Protein AF-A0A7V9R6S4-F1 (afdb_monomer_lite)

Foldseek 3Di:
DVVCVVPVLVLVQVVVVQVVVQLFADLVRSCVQQVHDSVVSVVSLVVSQVVQDADPVPRHTQWDFQCPDPNCVVPVGRGTHGPDDDDLLVQLVVLLVQLVVVDPVSLVSLLVNLVSQDAAPPPSDDPRHPPCCVPDPNCSVCVLVVLLVSLLVQLVSCVVVVNLVSQQSSLVSSCRHPVPDVSSLVSNLVSCVSPDNVVSLVSCVDVPQQDDPPPDGGDPHDPVSVVVCVVVVSCVSVVVPPD

Secondary structure (DSSP, 8-state):
-HHHHHSHHHHHHHHHHHHT-TT-B-HHHHHHHTT--TTHHHHHHHHHHHHH-B-TTTSSBSS--GGGSHHHHHHS---B---S---HHHHHHHHHHHHHHHGGGGHHHHHHHHTT--SSTT----TT--GGGSSTT-HHHHHHHHHHHHHHHHHHHHHHTT-HHHHHHHHHHHHHH-TT-SHHHHHHHHHHHHH-HHHHHHHIIIIIIS--SSSSPPPPPPHHHHHHHHHTTGGGGGGTT--

Radius of gyration: 22.52 Å; chains: 1; bounding box: 64×36×56 Å

pLDDT: mean 86.41, std 14.21, range [33.38, 98.56]

Sequence (243 aa):
MPAIAKRKPYFVELLAYLALHPEGRTGNAVADAFSIGSSRAPTDLGHLREWLGTNPRTGRLHLPPAAASRTYGQTGVKTYQVEDVLVDVDLFRRLRARGEARGAEGIEDLTTALRLVDGLPFDYLRERGWSWLIDGDRLHETIGCSIVDTAHIVVLDALSMSDLTTARNAAETACRAAPYDDICRLDLVKVATEGHNDAADQMLTDDVFNRTDDHLPPIDLPERTGEVVGKQGWNSARRTGSH

Structure (mmCIF, N/CA/C/O backbone):
data_AF-A0A7V9R6S4-F1
#
_entry.id   AF-A0A7V9R6S4-F1
#
loop_
_atom_site.group_PDB
_atom_site.id
_atom_site.type_symbol
_atom_site.label_atom_id
_atom_site.label_alt_id
_atom_site.label_comp_id
_atom_site.label_asym_id
_atom_site.label_entity_id
_atom_site.label_seq_id
_atom_site.pdbx_PDB_ins_code
_atom_site.Cartn_x
_atom_site.Cartn_y
_atom_site.Cartn_z
_atom_site.occupancy
_atom_site.B_iso_or_equiv
_atom_site.auth_seq_id
_atom_site.auth_comp_id
_atom_site.auth_asym_id
_atom_site.auth_atom_id
_atom_site.pdbx_PDB_model_num
ATOM 1 N N . MET A 1 1 ? -16.906 16.247 10.652 1.00 61.84 1 MET A N 1
ATOM 2 C CA . MET A 1 1 ? -16.393 15.690 11.924 1.00 61.84 1 MET A CA 1
ATOM 3 C C . MET A 1 1 ? -15.217 16.521 12.447 1.00 61.84 1 MET A C 1
ATOM 5 O O . MET A 1 1 ? -14.137 16.443 11.867 1.00 61.84 1 MET A O 1
ATOM 9 N N . PRO A 1 2 ? -15.398 17.336 13.507 1.00 72.25 2 PRO A N 1
ATOM 10 C CA . PRO A 1 2 ? -14.379 18.279 13.993 1.00 72.25 2 PRO A CA 1
ATOM 11 C C . PRO A 1 2 ? -13.093 17.619 14.514 1.00 72.25 2 PRO A C 1
ATOM 13 O O . PRO A 1 2 ? -12.015 18.187 14.363 1.00 72.25 2 PRO A O 1
ATOM 16 N N . ALA A 1 3 ? -13.187 16.428 15.118 1.00 77.19 3 ALA A N 1
ATOM 17 C CA . ALA A 1 3 ? -12.034 15.729 15.694 1.00 77.19 3 ALA A CA 1
ATOM 18 C C . ALA A 1 3 ? -11.033 15.261 14.624 1.00 77.19 3 ALA A C 1
ATOM 20 O O . ALA A 1 3 ? -9.824 15.402 14.798 1.00 77.19 3 ALA A O 1
ATOM 21 N N . ILE A 1 4 ? -11.539 14.759 13.496 1.00 82.62 4 ILE A N 1
ATOM 22 C CA . ILE A 1 4 ? -10.719 14.222 12.402 1.00 82.62 4 ILE A CA 1
ATOM 23 C C . ILE A 1 4 ? -10.070 15.339 11.615 1.00 82.62 4 ILE A C 1
ATOM 25 O O . ILE A 1 4 ? -8.875 15.276 11.363 1.00 82.62 4 ILE A O 1
ATOM 29 N N . ALA A 1 5 ? -10.820 16.398 11.300 1.00 81.94 5 ALA A N 1
ATOM 30 C CA . ALA A 1 5 ? -10.266 17.562 10.616 1.00 81.94 5 ALA A CA 1
ATOM 31 C C . ALA A 1 5 ? -9.062 18.156 11.375 1.00 81.94 5 ALA A C 1
ATOM 33 O O . ALA A 1 5 ? -8.086 18.561 10.756 1.00 81.94 5 ALA A O 1
ATOM 34 N N . LYS A 1 6 ? -9.094 18.137 12.716 1.00 87.94 6 LYS A N 1
ATOM 35 C CA . LYS A 1 6 ? -8.004 18.632 13.573 1.00 87.94 6 LYS A CA 1
ATOM 36 C C . LYS A 1 6 ? -6.808 17.678 13.699 1.00 87.94 6 LYS A C 1
ATOM 38 O O . LYS A 1 6 ? -5.726 18.124 14.057 1.00 87.94 6 LYS A O 1
ATOM 43 N N . ARG A 1 7 ? -6.997 16.371 13.478 1.00 89.75 7 ARG A N 1
ATOM 44 C CA . ARG A 1 7 ? -5.992 15.314 13.723 1.00 89.75 7 ARG A CA 1
ATOM 45 C C . ARG A 1 7 ? -5.930 14.299 12.575 1.00 89.75 7 ARG A C 1
ATOM 47 O O . ARG A 1 7 ? -5.743 13.109 12.814 1.00 89.75 7 ARG A O 1
ATOM 54 N N . LYS A 1 8 ? -6.095 14.742 11.327 1.00 89.69 8 LYS A N 1
ATOM 55 C CA . LYS A 1 8 ? -6.183 13.845 10.161 1.00 89.69 8 LYS A CA 1
ATOM 56 C C . LYS A 1 8 ? -5.000 12.861 10.059 1.00 89.69 8 LYS A C 1
ATOM 58 O O . LYS A 1 8 ? -5.290 11.674 9.935 1.00 89.69 8 LYS A O 1
ATOM 63 N N . PRO A 1 9 ? -3.721 13.273 10.223 1.00 89.75 9 PRO A N 1
ATOM 64 C CA . PRO A 1 9 ? -2.590 12.335 10.199 1.00 89.75 9 PRO A CA 1
ATOM 65 C C . PRO A 1 9 ? -2.707 11.203 11.223 1.00 89.75 9 PRO A C 1
ATOM 67 O O . PRO A 1 9 ? -2.439 10.048 10.918 1.00 89.75 9 PRO A O 1
ATOM 70 N N . TYR A 1 10 ? -3.192 11.514 12.428 1.00 92.00 10 TYR A N 1
ATOM 71 C CA . TYR A 1 10 ? -3.375 10.520 13.482 1.00 92.00 10 TYR A CA 1
ATOM 72 C C . TYR A 1 10 ? -4.413 9.455 13.102 1.00 92.00 10 TYR A C 1
ATOM 74 O O . TYR A 1 10 ? -4.190 8.271 13.341 1.00 92.00 10 TYR A O 1
ATOM 82 N N . PHE A 1 11 ? -5.548 9.861 12.524 1.00 93.75 11 PHE A N 1
ATOM 83 C CA . PHE A 1 11 ? -6.599 8.919 12.124 1.00 93.75 11 PHE A CA 1
ATOM 84 C C . PHE A 1 11 ? -6.230 8.118 10.874 1.00 93.75 11 PHE A C 1
ATOM 86 O O . PHE A 1 11 ? -6.630 6.962 10.774 1.00 93.75 11 PHE A O 1
ATOM 93 N N . VAL A 1 12 ? -5.447 8.702 9.962 1.00 92.00 12 VAL A N 1
ATOM 94 C CA . VAL A 1 12 ? -4.851 7.975 8.831 1.00 92.00 12 VAL A CA 1
ATOM 95 C C . VAL A 1 12 ? -3.921 6.877 9.343 1.00 92.00 12 VAL A C 1
ATOM 97 O O . VAL A 1 12 ? -4.063 5.730 8.936 1.00 92.00 12 VAL A O 1
ATOM 100 N N . GLU A 1 13 ? -3.047 7.182 10.302 1.00 93.00 13 GLU A N 1
ATOM 101 C CA . GLU A 1 13 ? -2.185 6.167 10.912 1.00 93.00 13 GLU A CA 1
ATOM 102 C C . GLU A 1 13 ? -2.982 5.108 11.685 1.00 93.00 13 GLU A C 1
ATOM 104 O O . GLU A 1 13 ? -2.665 3.927 11.603 1.00 93.00 13 GLU A O 1
ATOM 109 N N . LEU A 1 14 ? -4.038 5.493 12.413 1.00 94.94 14 LEU A N 1
ATOM 110 C CA . LEU A 1 14 ? -4.906 4.531 13.103 1.00 94.94 14 LEU A CA 1
ATOM 111 C C . LEU A 1 14 ? -5.590 3.575 12.120 1.00 94.94 14 LEU A C 1
ATOM 113 O O . LEU A 1 14 ? -5.682 2.379 12.391 1.00 94.94 14 LEU A O 1
ATOM 117 N N . LEU A 1 15 ? -6.039 4.086 10.973 1.00 94.88 15 LEU A N 1
ATOM 118 C CA . LEU A 1 15 ? -6.580 3.258 9.902 1.00 94.88 15 LEU A CA 1
ATOM 119 C C . LEU A 1 15 ? -5.507 2.336 9.312 1.00 94.88 15 LEU A C 1
ATOM 121 O O . LEU A 1 15 ? -5.762 1.142 9.179 1.00 94.88 15 LEU A O 1
ATOM 125 N N . ALA A 1 16 ? -4.317 2.862 9.012 1.00 92.75 16 ALA A N 1
ATOM 126 C CA . ALA A 1 16 ? -3.198 2.080 8.489 1.00 92.75 16 ALA A CA 1
ATOM 127 C C . ALA A 1 16 ? -2.793 0.955 9.454 1.00 92.75 16 ALA A C 1
ATOM 129 O O . ALA A 1 16 ? -2.627 -0.186 9.033 1.00 92.75 16 ALA A O 1
ATOM 130 N N . TYR A 1 17 ? -2.732 1.249 10.757 1.00 94.06 17 TYR A N 1
ATOM 131 C CA . TYR A 1 17 ? -2.469 0.258 11.795 1.00 94.06 17 TYR A CA 1
ATOM 132 C C . TYR A 1 17 ? -3.501 -0.867 11.768 1.00 94.06 17 TYR A C 1
ATOM 134 O O . TYR A 1 17 ? -3.124 -2.031 11.747 1.00 94.06 17 TYR A O 1
ATOM 142 N N . LEU A 1 18 ? -4.801 -0.561 11.736 1.00 95.94 18 LEU A N 1
ATOM 143 C CA . LEU A 1 18 ? -5.821 -1.613 11.681 1.00 95.94 18 LEU A CA 1
ATOM 144 C C . LEU A 1 18 ? -5.790 -2.391 10.363 1.00 95.94 18 LEU A C 1
ATOM 146 O O . LEU A 1 18 ? -6.036 -3.592 10.363 1.00 95.94 18 LEU A O 1
ATOM 150 N N . ALA A 1 19 ? -5.503 -1.729 9.245 1.00 94.06 19 ALA A N 1
ATOM 151 C CA . ALA A 1 19 ? -5.521 -2.374 7.942 1.00 94.06 19 ALA A CA 1
ATOM 152 C C . ALA A 1 19 ? -4.316 -3.305 7.718 1.00 94.06 19 ALA A C 1
ATOM 154 O O . ALA A 1 19 ? -4.457 -4.334 7.062 1.00 94.06 19 ALA A O 1
ATOM 155 N N . LEU A 1 20 ? -3.163 -2.998 8.325 1.00 90.94 20 LEU A N 1
ATOM 156 C CA . LEU A 1 20 ? -2.000 -3.892 8.369 1.00 90.94 20 LEU A CA 1
ATOM 157 C C . LEU A 1 20 ? -2.124 -5.013 9.415 1.00 90.94 20 LEU A C 1
ATOM 159 O O . LEU A 1 20 ? -1.257 -5.878 9.487 1.00 90.94 20 LEU A O 1
ATOM 163 N N . HIS A 1 21 ? -3.215 -5.034 10.182 1.00 92.88 21 HIS A N 1
ATOM 164 C CA . HIS A 1 21 ? -3.545 -6.078 11.150 1.00 92.88 21 HIS A CA 1
ATOM 165 C C . HIS A 1 21 ? -4.930 -6.660 10.839 1.00 92.88 21 HIS A C 1
ATOM 167 O O . HIS A 1 21 ? -5.904 -6.370 11.544 1.00 92.88 21 HIS A O 1
ATOM 173 N N . PRO A 1 22 ? -5.059 -7.453 9.757 1.00 91.62 22 PRO A N 1
ATOM 174 C CA . PRO A 1 22 ? -6.347 -7.924 9.252 1.00 91.62 22 PRO A CA 1
ATOM 175 C C . PRO A 1 22 ? -7.117 -8.804 10.246 1.00 91.62 22 PRO A C 1
ATOM 177 O O . PRO A 1 22 ? -8.336 -8.918 10.135 1.00 91.62 22 PRO A O 1
ATOM 180 N N . GLU A 1 23 ? -6.455 -9.401 11.236 1.00 91.81 23 GLU A N 1
ATOM 181 C CA . GLU A 1 23 ? -7.065 -10.116 12.365 1.00 91.81 23 GLU A CA 1
ATOM 182 C C . GLU A 1 23 ? -7.736 -9.185 13.398 1.00 91.81 23 GLU A C 1
ATOM 184 O O . GLU A 1 23 ? -8.487 -9.626 14.274 1.00 91.81 23 GLU A O 1
ATOM 189 N N . GLY A 1 24 ? -7.521 -7.879 13.266 1.00 95.25 24 GLY A N 1
ATOM 190 C CA . GLY A 1 24 ? -7.984 -6.850 14.178 1.00 95.25 24 GLY A CA 1
ATOM 191 C C . GLY A 1 24 ? -7.155 -6.770 15.457 1.00 95.25 24 GLY A C 1
ATOM 192 O O . GLY A 1 24 ? -6.467 -7.704 15.863 1.00 95.25 24 GLY A O 1
ATOM 193 N N . ARG A 1 25 ? -7.251 -5.632 16.146 1.00 96.94 25 ARG A N 1
ATOM 194 C CA . ARG A 1 25 ? -6.489 -5.362 17.374 1.00 96.94 25 ARG A CA 1
ATOM 195 C C . ARG A 1 25 ? -7.406 -5.059 18.549 1.00 96.94 25 ARG A C 1
ATOM 197 O O . ARG A 1 25 ? -8.477 -4.474 18.391 1.00 96.94 25 ARG A O 1
ATOM 204 N N . THR A 1 26 ? -7.017 -5.486 19.748 1.00 96.88 26 THR A N 1
ATOM 205 C CA . THR A 1 26 ? -7.763 -5.144 20.967 1.00 96.88 26 THR A CA 1
ATOM 206 C C . THR A 1 26 ? -7.626 -3.649 21.264 1.00 96.88 26 THR A C 1
ATOM 208 O O . THR A 1 26 ? -6.692 -2.993 20.805 1.00 96.88 26 THR A O 1
ATOM 211 N N . GLY A 1 27 ? -8.542 -3.095 22.066 1.00 96.31 27 GLY A N 1
ATOM 212 C CA . GLY A 1 27 ? -8.428 -1.697 22.504 1.00 96.31 27 GLY A CA 1
ATOM 213 C C . GLY A 1 27 ? -7.120 -1.413 23.252 1.00 96.31 27 GLY A C 1
ATOM 214 O O . GLY A 1 27 ? -6.556 -0.338 23.086 1.00 96.31 27 GLY A O 1
ATOM 215 N N . ASN A 1 28 ? -6.611 -2.393 24.008 1.00 96.38 28 ASN A N 1
ATOM 216 C CA . ASN A 1 28 ? -5.326 -2.283 24.699 1.00 96.38 28 ASN A CA 1
ATOM 217 C C . ASN A 1 28 ? -4.154 -2.302 23.715 1.00 96.38 28 ASN A C 1
ATOM 219 O O . ASN A 1 28 ? -3.316 -1.421 23.794 1.00 96.38 28 ASN A O 1
ATOM 223 N N . ALA A 1 29 ? -4.149 -3.204 22.728 1.00 95.62 29 ALA A N 1
ATOM 224 C CA . ALA A 1 29 ? -3.098 -3.226 21.707 1.00 95.62 29 ALA A CA 1
ATOM 225 C C . ALA A 1 29 ? -3.024 -1.902 20.923 1.00 95.62 29 ALA A C 1
ATOM 227 O O . ALA A 1 29 ? -1.939 -1.400 20.651 1.00 95.62 29 ALA A O 1
ATOM 228 N N . VAL A 1 30 ? -4.178 -1.296 20.614 1.00 96.31 30 VAL A N 1
ATOM 229 C CA . VAL A 1 30 ? -4.235 0.052 20.022 1.00 96.31 30 VAL A CA 1
ATOM 230 C C . VAL A 1 30 ? -3.695 1.105 20.992 1.00 96.31 30 VAL A C 1
ATOM 232 O O . VAL A 1 30 ? -2.974 2.008 20.577 1.00 96.31 30 VAL A O 1
ATOM 235 N N . ALA A 1 31 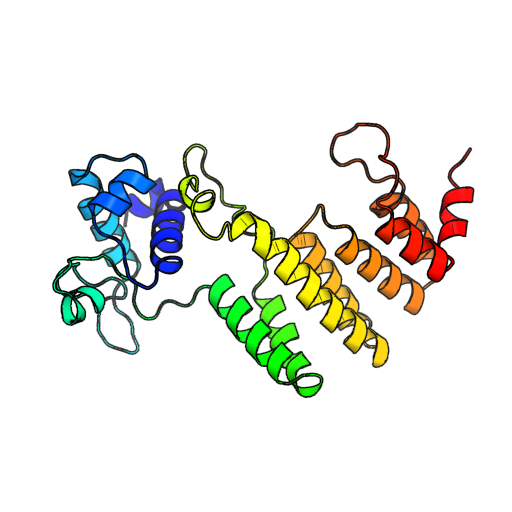? -4.041 1.018 22.277 1.00 95.75 31 ALA A N 1
ATOM 236 C CA . ALA A 1 31 ? -3.554 1.955 23.280 1.00 95.75 31 ALA A CA 1
ATOM 237 C C . ALA A 1 31 ? -2.023 1.911 23.409 1.00 95.75 31 ALA A C 1
ATOM 239 O O . ALA A 1 31 ? -1.383 2.963 23.389 1.00 95.75 31 ALA A O 1
ATOM 240 N N . ASP A 1 32 ? -1.456 0.707 23.437 1.00 94.06 32 ASP A N 1
ATOM 241 C CA . ASP A 1 32 ? -0.020 0.462 23.529 1.00 94.06 32 ASP A CA 1
ATOM 242 C C . ASP A 1 32 ? 0.705 0.968 22.272 1.00 94.06 32 ASP A C 1
ATOM 244 O O . ASP A 1 32 ? 1.604 1.804 22.372 1.00 94.06 32 ASP A O 1
ATOM 248 N N . ALA A 1 33 ? 0.246 0.571 21.077 1.00 93.06 33 ALA A N 1
ATOM 249 C CA . ALA A 1 33 ? 0.856 0.965 19.802 1.00 93.06 33 ALA A CA 1
ATOM 250 C C . ALA A 1 33 ? 0.870 2.488 19.571 1.00 93.06 33 ALA A C 1
ATOM 252 O O . ALA A 1 33 ? 1.755 3.009 18.896 1.00 93.06 33 ALA A O 1
ATOM 253 N N . PHE A 1 34 ? -0.102 3.214 20.135 1.00 92.75 34 PHE A N 1
ATOM 254 C CA . PHE A 1 34 ? -0.216 4.670 20.008 1.00 92.75 34 PHE A CA 1
ATOM 255 C C . PHE A 1 34 ? 0.265 5.423 21.255 1.00 92.75 34 PHE A C 1
ATOM 257 O O . PHE A 1 34 ? 0.162 6.652 21.286 1.00 92.75 34 PHE A O 1
ATOM 264 N N . SER A 1 35 ? 0.782 4.722 22.273 1.00 92.38 35 SER A N 1
ATOM 265 C CA . SER A 1 35 ? 1.204 5.306 23.555 1.00 92.38 35 SER A CA 1
ATOM 266 C C . SER A 1 35 ? 0.130 6.211 24.185 1.00 92.38 35 SER A C 1
ATOM 268 O O . SER A 1 35 ? 0.401 7.334 24.619 1.00 92.38 35 SER A O 1
ATOM 270 N N . ILE A 1 36 ? -1.121 5.743 24.200 1.00 93.56 36 ILE A N 1
ATOM 271 C CA . ILE A 1 36 ? -2.274 6.455 24.770 1.00 93.56 36 ILE A CA 1
ATOM 272 C C . ILE A 1 36 ? -2.905 5.677 25.926 1.00 93.56 36 ILE A C 1
ATOM 274 O O . ILE A 1 36 ? -2.749 4.471 26.055 1.00 93.56 36 ILE A O 1
ATOM 278 N N . GLY A 1 37 ? -3.685 6.366 26.761 1.00 93.12 37 GLY A N 1
ATOM 279 C CA . GLY A 1 37 ? -4.463 5.707 27.811 1.00 93.12 37 GLY A CA 1
ATOM 280 C C . GLY A 1 37 ? -5.535 4.765 27.247 1.00 93.12 37 GLY A C 1
ATOM 281 O O . GLY A 1 37 ? -6.202 5.089 26.262 1.00 93.12 37 GLY A O 1
ATOM 282 N N . SER A 1 38 ? -5.766 3.632 27.916 1.00 91.44 38 SER A N 1
ATOM 283 C CA . SER A 1 38 ? -6.704 2.580 27.487 1.00 91.44 38 SER A CA 1
ATOM 284 C C . SER A 1 38 ? -8.146 3.072 27.290 1.00 91.44 38 SER A C 1
ATOM 286 O O . SER A 1 38 ? -8.865 2.556 26.439 1.00 91.44 38 SER A O 1
ATOM 288 N N . SER A 1 39 ? -8.575 4.103 28.027 1.00 92.94 39 SER A N 1
ATOM 289 C CA . SER A 1 39 ? -9.892 4.739 27.862 1.00 92.94 39 SER A CA 1
ATOM 290 C C . SER A 1 39 ? -10.006 5.606 26.602 1.00 92.94 39 SER A C 1
ATOM 292 O O . SER A 1 39 ? -11.113 5.849 26.125 1.00 92.94 39 SER A O 1
ATOM 294 N N . ARG A 1 40 ? -8.882 6.065 26.035 1.00 94.19 40 ARG A N 1
ATOM 295 C CA . ARG A 1 40 ? -8.856 6.913 24.836 1.00 94.19 40 ARG A CA 1
ATOM 296 C C . ARG A 1 40 ? -8.987 6.107 23.550 1.00 94.19 40 ARG A C 1
ATOM 298 O O . ARG A 1 40 ? -9.618 6.594 22.615 1.00 94.19 40 ARG A O 1
ATOM 305 N N . ALA A 1 41 ? -8.436 4.892 23.502 1.00 95.38 41 ALA A N 1
ATOM 306 C CA . ALA A 1 41 ? -8.475 4.063 22.299 1.00 95.38 41 ALA A CA 1
ATOM 307 C C . ALA A 1 41 ? -9.915 3.819 21.790 1.00 95.38 41 ALA A C 1
ATOM 309 O O . ALA A 1 41 ? -10.171 4.124 20.625 1.00 95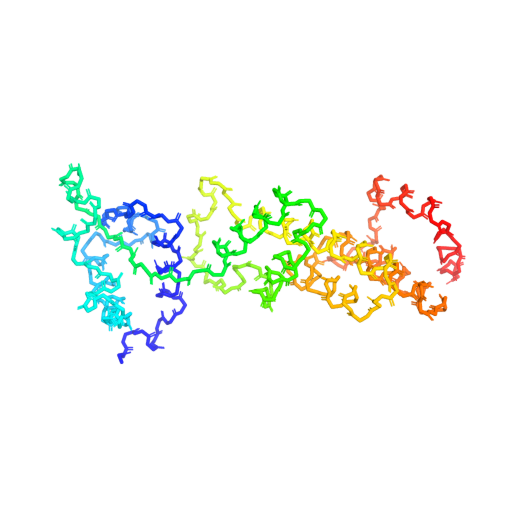.38 41 ALA A O 1
ATOM 310 N N . PRO A 1 42 ? -10.896 3.387 22.616 1.00 94.81 42 PRO A N 1
ATOM 311 C CA . PRO A 1 42 ? -12.285 3.233 22.170 1.00 94.81 42 PRO A CA 1
ATOM 312 C C . PRO A 1 42 ? -12.910 4.519 21.613 1.00 94.81 42 PRO A C 1
ATOM 314 O O . PRO A 1 42 ? -13.677 4.453 20.654 1.00 94.81 42 PRO A O 1
ATOM 317 N N . THR A 1 43 ? -12.572 5.682 22.180 1.00 95.75 43 THR A N 1
ATOM 318 C CA . THR A 1 43 ? -13.064 6.992 21.724 1.00 95.75 43 THR A CA 1
ATOM 319 C C . THR A 1 43 ? -12.506 7.354 20.351 1.00 95.75 43 THR A C 1
ATOM 321 O O . THR A 1 43 ? -13.270 7.678 19.443 1.00 95.75 43 THR A O 1
ATOM 324 N N . ASP A 1 44 ? -11.185 7.257 20.163 1.00 96.06 44 ASP A N 1
ATOM 325 C CA . ASP A 1 44 ? -10.551 7.537 18.869 1.00 96.06 44 ASP A CA 1
ATOM 326 C C . ASP A 1 44 ? -11.025 6.514 17.798 1.00 96.06 44 ASP A C 1
ATOM 328 O O . ASP A 1 44 ? -11.328 6.891 16.666 1.00 96.06 44 ASP A O 1
ATOM 332 N N . LEU A 1 45 ? -11.242 5.245 18.162 1.00 97.12 45 LEU A N 1
ATOM 333 C CA . LEU A 1 45 ? -11.844 4.231 17.279 1.00 97.12 45 LEU A CA 1
ATOM 334 C C . LEU A 1 45 ? -13.320 4.510 16.942 1.00 97.12 45 LEU A C 1
ATOM 336 O O . LEU A 1 45 ? -13.779 4.169 15.851 1.00 97.12 45 LEU A O 1
ATOM 340 N N . GLY A 1 46 ? -14.068 5.137 17.852 1.00 96.62 46 GLY A N 1
ATOM 341 C CA . GLY A 1 46 ? -15.422 5.630 17.598 1.00 96.62 46 GLY A CA 1
ATOM 342 C C . GLY A 1 46 ? -15.439 6.719 16.527 1.00 96.62 46 GLY A C 1
ATOM 343 O O . GLY A 1 46 ? -16.175 6.597 15.550 1.00 96.62 46 GLY A O 1
ATOM 344 N N . HIS A 1 47 ? -14.558 7.716 16.648 1.00 96.94 47 HIS A N 1
ATOM 345 C CA . HIS A 1 47 ? -14.398 8.750 15.623 1.00 96.94 47 HIS A CA 1
ATOM 346 C C . HIS A 1 47 ? -13.983 8.158 14.268 1.00 96.94 47 HIS A C 1
ATOM 348 O O . HIS A 1 47 ? -14.530 8.546 13.238 1.00 96.94 47 HIS A O 1
ATOM 354 N N . LEU A 1 48 ? -13.053 7.194 14.254 1.00 96.88 48 LEU A N 1
ATOM 355 C CA . LEU A 1 48 ? -12.649 6.505 13.025 1.00 96.88 48 LEU A CA 1
ATOM 356 C C . LEU A 1 48 ? -13.828 5.763 12.377 1.00 96.88 48 LEU A C 1
ATOM 358 O O . LEU A 1 48 ? -14.038 5.876 11.173 1.00 96.88 48 LEU A O 1
ATOM 362 N N . ARG A 1 49 ? -14.640 5.047 13.163 1.00 96.94 49 ARG A N 1
ATOM 363 C CA . ARG A 1 49 ? -15.850 4.373 12.667 1.00 96.94 49 ARG A CA 1
ATOM 364 C C . ARG A 1 49 ? -16.825 5.350 12.021 1.00 96.94 49 ARG A C 1
ATOM 366 O O . ARG A 1 49 ? -17.329 5.064 10.941 1.00 96.94 49 ARG A O 1
ATOM 373 N N . GLU A 1 50 ? -17.096 6.478 12.672 1.00 96.19 50 GLU A N 1
ATOM 374 C CA . GLU A 1 50 ? -17.978 7.514 12.124 1.00 96.19 50 GLU A CA 1
ATOM 375 C C . GLU A 1 50 ? -17.439 8.097 10.816 1.00 96.19 50 GLU A C 1
ATOM 377 O O . GLU A 1 50 ? -18.215 8.420 9.920 1.00 96.19 50 GLU A O 1
ATOM 382 N N . TRP A 1 51 ? -16.115 8.208 10.690 1.00 95.69 51 TRP A N 1
ATOM 383 C CA . TRP A 1 51 ? -15.469 8.695 9.474 1.00 95.69 51 TRP A CA 1
ATOM 384 C C . TRP A 1 51 ? -15.619 7.756 8.291 1.00 95.69 51 TRP A C 1
ATOM 386 O O . TRP A 1 51 ? -15.955 8.202 7.199 1.00 95.69 51 TRP A O 1
ATOM 396 N N . LEU A 1 52 ? -15.333 6.472 8.519 1.00 94.69 52 LEU A N 1
ATOM 397 C CA . LEU A 1 52 ? -15.401 5.441 7.490 1.00 94.69 52 LEU A CA 1
ATOM 398 C C . LEU A 1 52 ? -16.853 5.166 7.097 1.00 94.69 52 LEU A C 1
ATOM 400 O O . LEU A 1 52 ? -17.143 4.861 5.945 1.00 94.69 52 LEU A O 1
ATOM 404 N N . GLY A 1 53 ? -17.767 5.284 8.060 1.00 95.38 53 GLY A N 1
ATOM 405 C CA . GLY A 1 53 ? -19.190 5.128 7.836 1.00 95.38 53 GLY A CA 1
ATOM 406 C C . GLY A 1 53 ? -19.580 3.704 7.442 1.00 95.38 53 GLY A C 1
ATOM 407 O O . GLY A 1 53 ? -19.009 2.707 7.901 1.00 95.38 53 GLY A O 1
ATOM 408 N N . THR A 1 54 ? -20.624 3.628 6.622 1.00 96.44 54 THR A N 1
ATOM 409 C CA . THR A 1 54 ? -21.228 2.371 6.182 1.00 96.44 54 THR A CA 1
ATOM 410 C C . THR A 1 54 ? -20.683 1.985 4.823 1.00 96.44 54 THR A C 1
ATOM 412 O O . THR A 1 54 ? -20.651 2.792 3.899 1.00 96.44 54 THR A O 1
ATOM 415 N N . ASN A 1 55 ? -20.312 0.723 4.701 1.00 93.62 55 ASN A N 1
ATOM 416 C CA . ASN A 1 55 ? -19.926 0.120 3.452 1.00 93.62 55 ASN A CA 1
ATOM 417 C C . ASN A 1 55 ? -21.138 0.032 2.505 1.00 93.62 55 ASN A C 1
ATOM 419 O O . ASN A 1 55 ? -22.116 -0.651 2.833 1.00 93.62 55 ASN A O 1
ATOM 423 N N . PRO A 1 56 ? -21.079 0.653 1.314 1.00 92.25 56 PRO A N 1
ATOM 424 C CA . PRO A 1 56 ? -22.198 0.675 0.376 1.00 92.25 56 PRO A CA 1
ATOM 425 C C . PRO A 1 56 ? -22.534 -0.704 -0.211 1.00 92.25 56 PRO A C 1
ATOM 427 O O . PRO A 1 56 ? -23.673 -0.939 -0.602 1.00 92.25 56 PRO A O 1
ATOM 430 N N . ARG A 1 57 ? -21.573 -1.635 -0.258 1.00 92.00 57 ARG A N 1
ATOM 431 C CA . ARG A 1 57 ? -21.753 -2.992 -0.794 1.00 92.00 57 ARG A CA 1
ATOM 432 C C . ARG A 1 57 ? -22.445 -3.926 0.195 1.00 92.00 57 ARG A C 1
ATOM 434 O O . ARG A 1 57 ? -23.176 -4.820 -0.219 1.00 92.00 57 ARG A O 1
ATOM 441 N N . THR A 1 58 ? -22.179 -3.762 1.491 1.00 91.62 58 THR A N 1
ATOM 4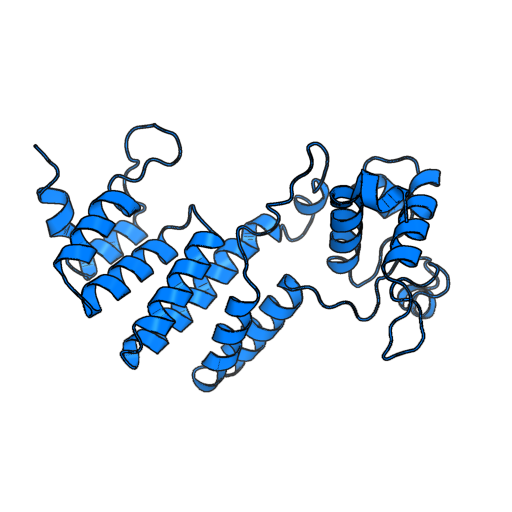42 C CA . THR A 1 58 ? -22.663 -4.688 2.532 1.00 91.62 58 THR A CA 1
ATOM 443 C C . THR A 1 58 ? -23.738 -4.091 3.437 1.00 91.62 58 THR A C 1
ATOM 445 O O . THR A 1 58 ? -24.390 -4.834 4.166 1.00 91.62 58 THR A O 1
ATOM 448 N N . GLY A 1 59 ? -23.911 -2.765 3.439 1.00 94.12 59 GLY A N 1
ATOM 449 C CA . GLY A 1 59 ? -24.803 -2.056 4.360 1.00 94.12 59 GLY A CA 1
ATOM 450 C C . GLY A 1 59 ? -24.336 -2.076 5.822 1.00 94.12 59 GLY A C 1
ATOM 451 O O . GLY A 1 59 ? -25.067 -1.630 6.704 1.00 94.12 59 GLY A O 1
ATOM 452 N N . ARG A 1 60 ? -23.132 -2.592 6.104 1.00 94.12 60 ARG A N 1
ATOM 453 C CA . ARG A 1 60 ? -22.541 -2.672 7.449 1.00 94.12 60 ARG A CA 1
ATOM 454 C C . ARG A 1 60 ? -21.440 -1.631 7.614 1.00 94.12 60 ARG A C 1
ATOM 456 O O . ARG A 1 60 ? -20.884 -1.147 6.639 1.00 94.12 60 ARG A O 1
ATOM 463 N N . LEU A 1 61 ? -21.103 -1.281 8.851 1.00 96.75 61 LEU A N 1
ATOM 464 C CA . LEU A 1 61 ? -19.985 -0.374 9.130 1.00 96.75 61 LEU A CA 1
ATOM 465 C C . LEU A 1 61 ? -18.663 -0.953 8.613 1.00 96.75 61 LEU A C 1
ATOM 467 O O . LEU A 1 61 ? -18.385 -2.124 8.856 1.00 96.75 61 LEU A O 1
ATOM 471 N N . HIS A 1 62 ? -17.819 -0.115 8.009 1.00 96.12 62 HIS A N 1
ATOM 472 C CA . HIS A 1 62 ? -16.438 -0.494 7.675 1.00 96.12 62 HIS A CA 1
ATOM 473 C C . HIS A 1 62 ? -15.603 -0.822 8.917 1.00 96.12 62 HIS A C 1
ATOM 475 O O . HIS A 1 62 ? -14.665 -1.604 8.844 1.00 96.12 62 HIS A O 1
ATOM 481 N N . LEU A 1 63 ? -15.944 -0.241 10.069 1.00 97.44 63 LEU A N 1
ATOM 482 C CA . LEU A 1 63 ? -15.360 -0.594 11.360 1.00 97.44 63 LEU A CA 1
ATOM 483 C C . LEU A 1 63 ? -16.478 -0.976 12.338 1.00 97.44 63 LEU A C 1
ATOM 485 O O . LEU A 1 63 ? -16.999 -0.110 13.053 1.00 97.44 63 LEU A O 1
ATOM 489 N N . PRO A 1 64 ? -16.884 -2.255 12.392 1.00 96.38 64 PRO A N 1
ATOM 490 C CA . PRO A 1 64 ? -17.885 -2.716 13.343 1.00 96.38 64 PRO A CA 1
ATOM 491 C C . PRO A 1 64 ? -17.494 -2.435 14.809 1.00 96.38 64 PRO A C 1
ATOM 493 O O . PRO A 1 64 ? -16.329 -2.174 15.138 1.00 96.38 64 PRO A O 1
ATOM 496 N N . PRO A 1 65 ? -18.458 -2.462 15.745 1.00 96.00 65 PRO A N 1
ATOM 497 C CA . PRO A 1 65 ? -18.151 -2.584 17.167 1.00 96.00 65 PRO A CA 1
ATOM 498 C C . PRO A 1 65 ? -17.259 -3.801 17.435 1.00 96.00 65 PRO A C 1
ATOM 500 O O . PRO A 1 65 ? -17.412 -4.831 16.786 1.00 96.00 65 PRO A O 1
ATOM 503 N N . ALA A 1 66 ? -16.375 -3.730 18.434 1.00 95.50 66 ALA A N 1
ATOM 504 C CA . ALA A 1 66 ? -15.415 -4.810 18.693 1.00 95.50 66 ALA A CA 1
ATOM 505 C C . ALA A 1 66 ? -16.062 -6.160 19.070 1.00 95.50 66 ALA A C 1
ATOM 507 O O . ALA A 1 66 ? -15.457 -7.209 18.899 1.00 95.50 66 ALA A O 1
ATOM 508 N N . ALA A 1 67 ? -17.300 -6.141 19.575 1.00 95.50 67 ALA A N 1
ATOM 509 C CA . ALA A 1 67 ? -18.103 -7.338 19.853 1.00 95.50 67 ALA A CA 1
ATOM 510 C C . ALA A 1 67 ? -18.910 -7.833 18.634 1.00 95.50 67 ALA A C 1
ATOM 512 O O . ALA A 1 67 ? -19.765 -8.700 18.765 1.00 95.50 67 ALA A O 1
ATOM 513 N N . ALA A 1 68 ? -18.688 -7.243 17.462 1.00 94.88 68 ALA A N 1
ATOM 514 C CA . ALA A 1 68 ? -19.329 -7.595 16.201 1.00 94.88 68 ALA A CA 1
ATOM 515 C C . ALA A 1 68 ? -18.302 -7.750 15.064 1.00 94.88 68 ALA A C 1
ATOM 517 O O . ALA A 1 68 ? -18.691 -7.786 13.894 1.00 94.88 68 ALA A O 1
ATOM 518 N N . SER A 1 69 ? -17.007 -7.817 15.399 1.00 94.12 69 SER A N 1
ATOM 519 C CA . SER A 1 69 ? -15.949 -8.121 14.438 1.00 94.12 69 SER A CA 1
ATOM 520 C C . SER A 1 69 ? -15.989 -9.593 14.033 1.00 94.12 69 SER A C 1
ATOM 522 O O . SER A 1 69 ? -16.495 -10.451 14.768 1.00 94.12 69 SER A O 1
ATOM 524 N N . ARG A 1 70 ? -15.419 -9.909 12.869 1.00 93.50 70 ARG A N 1
ATOM 525 C CA . ARG A 1 70 ? -15.266 -11.296 12.415 1.00 93.50 70 ARG A CA 1
ATOM 526 C C . ARG A 1 70 ? -14.458 -12.121 13.415 1.00 93.50 70 ARG A C 1
ATOM 528 O O . ARG A 1 70 ? -14.867 -13.229 13.756 1.00 93.50 70 ARG A O 1
ATOM 535 N N . THR A 1 71 ? -13.361 -11.566 13.922 1.00 95.19 71 THR A N 1
ATOM 536 C CA . THR A 1 71 ? -12.507 -12.237 14.912 1.00 95.19 71 THR A CA 1
ATOM 537 C C . THR A 1 71 ? -13.262 -12.550 16.200 1.00 95.19 71 THR A C 1
ATOM 539 O O . THR A 1 71 ? -13.092 -13.640 16.747 1.00 95.19 71 THR A O 1
ATOM 542 N N . TYR A 1 72 ? -14.156 -11.666 16.656 1.00 96.12 72 TYR A N 1
ATOM 543 C CA . TYR A 1 72 ? -15.013 -11.962 17.805 1.00 96.12 72 TYR A CA 1
ATOM 544 C C . TYR A 1 72 ? -15.925 -13.163 17.538 1.00 96.12 72 TYR A C 1
ATOM 546 O O . TYR A 1 72 ? -16.002 -14.062 18.371 1.00 96.12 72 TYR A O 1
ATOM 554 N N . GLY A 1 73 ? -16.556 -13.231 16.363 1.00 93.81 73 GLY A N 1
ATOM 555 C CA . GLY A 1 73 ? -17.395 -14.375 15.987 1.00 93.81 73 GLY A CA 1
ATOM 556 C C . GLY A 1 73 ? -16.640 -15.710 15.927 1.00 93.81 73 GLY A C 1
ATOM 557 O O . GLY A 1 73 ? -17.235 -16.755 16.165 1.00 93.81 73 GLY A O 1
ATOM 558 N N . GLN A 1 74 ? -15.336 -15.682 15.637 1.00 94.94 74 GLN A N 1
ATOM 559 C CA . GLN A 1 74 ? -14.494 -16.879 15.515 1.00 94.94 74 GLN A CA 1
ATOM 560 C C . GLN A 1 74 ? -13.818 -17.293 16.830 1.00 94.94 74 GLN A C 1
ATOM 562 O O . GLN A 1 74 ? -13.565 -18.475 17.039 1.00 94.94 74 GLN A O 1
ATOM 567 N N . THR A 1 75 ? -13.499 -16.333 17.703 1.00 95.50 75 THR A N 1
ATOM 568 C CA . THR A 1 75 ? -12.608 -16.554 18.862 1.00 95.50 75 THR A CA 1
ATOM 569 C C . THR A 1 75 ? -13.188 -16.095 20.200 1.00 95.50 75 THR A C 1
ATOM 571 O O . THR A 1 75 ? -12.628 -16.399 21.249 1.00 95.50 75 THR A O 1
ATOM 574 N N . GLY A 1 76 ? -14.271 -15.314 20.195 1.00 95.56 76 GLY A N 1
ATOM 575 C CA . GLY A 1 76 ? -14.799 -14.626 21.377 1.00 95.56 76 GLY A CA 1
ATOM 576 C C . GLY A 1 76 ? -13.973 -13.415 21.837 1.00 95.56 76 GLY A C 1
ATOM 577 O O . GLY A 1 76 ? -14.373 -12.721 22.775 1.00 95.56 76 GLY A O 1
ATOM 578 N N . VAL A 1 77 ? -12.847 -13.109 21.182 1.00 95.31 77 VAL A N 1
ATOM 579 C CA . VAL A 1 77 ? -11.983 -11.972 21.528 1.00 95.31 77 VAL A CA 1
ATOM 580 C C . VAL A 1 77 ? -12.489 -10.696 20.858 1.00 95.31 77 VAL A C 1
ATOM 582 O O . VAL A 1 77 ? -12.664 -10.636 19.644 1.00 95.31 77 VAL A O 1
ATOM 585 N N . LYS A 1 78 ? -12.716 -9.645 21.655 1.00 96.31 78 LYS A N 1
ATOM 586 C CA . LYS A 1 78 ? -13.169 -8.340 21.153 1.00 96.31 78 LYS A CA 1
ATOM 587 C C . LYS A 1 78 ? -12.014 -7.590 20.491 1.00 96.31 78 LYS A C 1
ATOM 589 O O . LYS A 1 78 ? -11.137 -7.068 21.181 1.00 96.31 78 LYS A O 1
ATOM 594 N N . THR A 1 79 ? -12.057 -7.479 19.169 1.00 97.38 79 THR A N 1
ATOM 595 C CA . THR A 1 79 ? -11.062 -6.747 18.377 1.00 97.38 79 THR A CA 1
ATOM 596 C C . THR A 1 79 ? -11.720 -5.708 17.483 1.00 97.38 79 THR A C 1
ATOM 598 O O . THR A 1 79 ? -12.834 -5.889 16.996 1.00 97.38 79 THR A O 1
ATOM 601 N N . TYR A 1 80 ? -11.020 -4.606 17.260 1.00 97.81 80 TYR A N 1
ATOM 602 C CA . TYR A 1 80 ? -11.351 -3.632 16.235 1.00 97.81 80 TYR A CA 1
ATOM 603 C C . TYR A 1 80 ? -10.724 -4.101 14.931 1.00 97.81 80 TYR A C 1
ATOM 605 O O . TYR A 1 80 ? -9.505 -4.225 14.837 1.00 97.81 80 TYR A O 1
ATOM 613 N N . GLN A 1 81 ? -11.572 -4.402 13.957 1.00 96.69 81 GLN A N 1
ATOM 614 C CA . GLN A 1 81 ? -11.191 -4.976 12.675 1.00 96.69 81 GLN A CA 1
ATOM 615 C C . GLN A 1 81 ? -11.871 -4.168 11.581 1.00 96.69 81 GLN A C 1
ATOM 617 O O . GLN A 1 81 ? -13.089 -3.988 11.612 1.00 96.69 81 GLN A O 1
ATOM 622 N N . VAL A 1 82 ? -11.076 -3.652 10.651 1.00 96.00 82 VAL A N 1
ATOM 623 C CA . VAL A 1 82 ? -11.599 -2.948 9.483 1.00 96.00 82 VAL A CA 1
ATOM 624 C C . VAL A 1 82 ? -12.044 -3.984 8.453 1.00 96.00 82 VAL A C 1
ATOM 626 O O . VAL A 1 82 ? -11.344 -4.960 8.191 1.00 96.00 82 VAL A O 1
ATOM 629 N N . GLU A 1 83 ? -13.226 -3.785 7.883 1.00 93.31 83 GLU A N 1
ATOM 630 C CA . GLU A 1 83 ? -13.842 -4.682 6.916 1.00 93.31 83 GLU A CA 1
ATOM 631 C C . GLU A 1 83 ? -13.983 -3.993 5.558 1.00 93.31 83 GLU A C 1
ATOM 633 O O . GLU A 1 83 ? -14.516 -2.884 5.452 1.00 93.31 83 GLU A O 1
ATOM 638 N N . ASP A 1 84 ? -13.553 -4.702 4.509 1.00 90.12 84 ASP A N 1
ATOM 639 C CA . ASP A 1 84 ? -13.767 -4.318 3.109 1.00 90.12 84 ASP A CA 1
ATOM 640 C C . ASP A 1 84 ? -13.240 -2.915 2.765 1.00 90.12 84 ASP A C 1
ATOM 642 O O . ASP A 1 84 ? -13.896 -2.134 2.079 1.00 90.12 84 ASP A O 1
ATOM 646 N N . VAL A 1 85 ? -12.058 -2.588 3.288 1.00 90.25 85 VAL A N 1
ATOM 647 C CA . VAL A 1 85 ? -11.298 -1.396 2.907 1.00 90.25 85 VAL A CA 1
ATOM 648 C C . VAL A 1 85 ? -10.173 -1.823 1.980 1.00 90.25 85 VAL A C 1
ATOM 650 O O . VAL A 1 85 ? -9.481 -2.806 2.240 1.00 90.25 85 VAL A O 1
ATOM 653 N N . LEU A 1 86 ? -10.012 -1.079 0.890 1.00 89.00 86 LEU A N 1
ATOM 654 C CA . LEU A 1 86 ? -8.910 -1.255 -0.040 1.00 89.00 86 LEU A CA 1
ATOM 655 C C . LEU A 1 86 ? -7.721 -0.424 0.433 1.00 89.00 86 LEU A C 1
ATOM 657 O O . LEU A 1 86 ? -7.857 0.777 0.661 1.00 89.00 86 LEU A O 1
ATOM 661 N N . VAL A 1 87 ? -6.571 -1.077 0.568 1.00 91.81 87 VAL A N 1
ATOM 662 C CA . VAL A 1 87 ? -5.294 -0.432 0.871 1.00 91.81 87 VAL A CA 1
ATOM 663 C C . VAL A 1 87 ? -4.374 -0.653 -0.316 1.00 91.81 87 VAL A C 1
ATOM 665 O O . VAL A 1 87 ? -4.214 -1.786 -0.772 1.00 91.81 87 VAL A O 1
ATOM 668 N N . ASP A 1 88 ? -3.786 0.427 -0.808 1.00 93.94 88 ASP A N 1
ATOM 669 C CA . ASP A 1 88 ? -2.841 0.440 -1.924 1.00 93.94 88 ASP A CA 1
ATOM 670 C C . ASP A 1 88 ? -1.718 -0.595 -1.769 1.00 93.94 88 ASP A C 1
ATOM 672 O O . ASP A 1 88 ? -1.502 -1.381 -2.683 1.00 93.94 88 ASP A O 1
ATOM 676 N N . VAL A 1 89 ? -1.069 -0.687 -0.606 1.00 93.12 89 VAL A N 1
ATOM 677 C CA . VAL A 1 89 ? 0.046 -1.618 -0.379 1.00 93.12 89 VAL A CA 1
ATOM 678 C C . VAL A 1 89 ? -0.387 -3.089 -0.396 1.00 93.12 89 VAL A C 1
ATOM 680 O O . VAL A 1 89 ? 0.352 -3.951 -0.873 1.00 93.12 89 VAL A O 1
ATOM 683 N N . ASP A 1 90 ? -1.595 -3.400 0.085 1.00 92.44 90 ASP A N 1
ATOM 684 C CA . ASP A 1 90 ? -2.161 -4.755 0.014 1.00 92.44 90 ASP A CA 1
ATOM 685 C C . ASP A 1 90 ? -2.563 -5.100 -1.426 1.00 92.44 90 ASP A C 1
ATOM 687 O O . ASP A 1 90 ? -2.250 -6.184 -1.921 1.00 92.44 90 ASP A O 1
ATOM 691 N N . LEU A 1 91 ? -3.184 -4.157 -2.141 1.00 95.81 91 LEU A N 1
ATOM 692 C CA . LEU A 1 91 ? -3.504 -4.318 -3.558 1.00 95.81 91 LEU A CA 1
ATOM 693 C C . LEU A 1 91 ? -2.244 -4.488 -4.413 1.00 95.81 91 LEU A C 1
ATOM 695 O O . LEU A 1 91 ? -2.205 -5.394 -5.245 1.00 95.81 91 LEU A O 1
ATOM 699 N N . PHE A 1 92 ? -1.208 -3.687 -4.166 1.00 97.75 92 PHE A N 1
ATOM 700 C CA . PHE A 1 92 ? 0.099 -3.792 -4.805 1.00 97.75 92 PHE A CA 1
ATOM 701 C C . PHE A 1 92 ? 0.678 -5.196 -4.619 1.00 97.75 92 PHE A C 1
ATOM 703 O O . PHE A 1 92 ? 1.003 -5.864 -5.596 1.00 97.75 92 PHE A O 1
ATOM 710 N N . ARG A 1 93 ? 0.734 -5.691 -3.375 1.00 95.56 93 ARG A N 1
ATOM 711 C CA . ARG A 1 93 ? 1.254 -7.033 -3.059 1.00 95.56 93 ARG A CA 1
ATOM 712 C C . ARG A 1 93 ? 0.481 -8.138 -3.773 1.00 95.56 93 ARG A C 1
ATOM 714 O O . ARG A 1 93 ? 1.090 -9.066 -4.297 1.00 95.56 93 ARG A O 1
ATOM 721 N N . ARG A 1 94 ? -0.850 -8.041 -3.821 1.00 96.25 94 ARG A N 1
ATOM 722 C CA . ARG A 1 94 ? -1.702 -9.029 -4.503 1.00 96.25 94 ARG A CA 1
ATOM 723 C C . ARG A 1 94 ? -1.521 -9.006 -6.015 1.00 96.25 94 ARG A C 1
ATOM 725 O O . ARG A 1 94 ? -1.468 -10.071 -6.623 1.00 96.25 94 ARG A O 1
ATOM 732 N N . LEU A 1 95 ? -1.437 -7.819 -6.613 1.00 98.19 95 LEU A N 1
ATOM 733 C CA . LEU A 1 95 ? -1.184 -7.659 -8.044 1.00 98.19 95 LEU A CA 1
ATOM 734 C C . LEU A 1 95 ? 0.206 -8.177 -8.409 1.00 98.19 95 LEU A C 1
ATOM 736 O O . LEU A 1 95 ? 0.312 -8.979 -9.330 1.00 98.19 95 LEU A O 1
ATOM 740 N N . ARG A 1 96 ? 1.235 -7.819 -7.634 1.00 97.75 96 ARG A N 1
ATOM 741 C CA . ARG A 1 96 ? 2.595 -8.341 -7.800 1.00 97.75 96 ARG A CA 1
ATOM 742 C C . ARG A 1 96 ? 2.617 -9.866 -7.745 1.00 97.75 96 ARG A C 1
ATOM 744 O O . ARG A 1 96 ? 3.050 -10.496 -8.701 1.00 97.75 96 ARG A O 1
ATOM 751 N N . ALA A 1 97 ? 2.074 -10.458 -6.681 1.00 97.62 97 ALA A N 1
ATOM 752 C CA . ALA A 1 97 ? 2.045 -11.911 -6.521 1.00 97.62 97 ALA A CA 1
ATOM 753 C C . ALA A 1 97 ? 1.286 -12.611 -7.662 1.00 97.62 97 ALA A C 1
ATOM 755 O O . ALA A 1 97 ? 1.705 -13.665 -8.137 1.00 97.62 97 ALA A O 1
ATOM 756 N N . ARG A 1 98 ? 0.172 -12.025 -8.126 1.00 97.88 98 ARG A N 1
ATOM 757 C CA . ARG A 1 98 ? -0.590 -12.551 -9.267 1.00 97.88 98 ARG A CA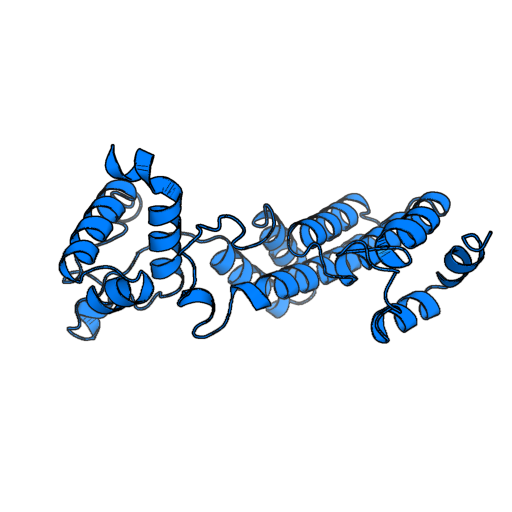 1
ATOM 758 C C . ARG A 1 98 ? 0.197 -12.449 -10.575 1.00 97.88 98 ARG A C 1
ATOM 760 O O . ARG A 1 98 ? 0.194 -13.415 -11.333 1.00 97.88 98 ARG A O 1
ATOM 767 N N . GLY A 1 99 ? 0.863 -11.321 -10.818 1.00 97.69 99 GLY A N 1
ATOM 768 C CA . GLY A 1 99 ? 1.688 -11.097 -12.001 1.00 97.69 99 GLY A CA 1
ATOM 769 C C . GLY A 1 99 ? 2.883 -12.045 -12.049 1.00 97.69 99 GLY A C 1
ATOM 770 O O . GLY A 1 99 ? 3.064 -12.762 -13.027 1.00 97.69 99 GLY A O 1
ATOM 771 N N . GLU A 1 100 ? 3.635 -12.153 -10.955 1.00 95.88 100 GLU A N 1
ATOM 772 C CA . GLU A 1 100 ? 4.776 -13.072 -10.848 1.00 95.88 100 GLU A CA 1
ATOM 773 C C . GLU A 1 100 ? 4.356 -14.534 -11.065 1.00 95.88 100 GLU A C 1
ATOM 775 O O . GLU A 1 100 ? 5.020 -15.268 -11.796 1.00 95.88 100 GLU A O 1
ATOM 780 N N . ALA A 1 101 ? 3.211 -14.953 -10.514 1.00 97.25 101 ALA A N 1
ATOM 781 C CA . ALA A 1 101 ? 2.684 -16.303 -10.716 1.00 97.25 101 ALA A CA 1
ATOM 782 C C . ALA A 1 101 ? 2.281 -16.603 -12.175 1.00 97.25 101 ALA A C 1
ATOM 784 O O . ALA A 1 101 ? 2.231 -17.769 -12.566 1.00 97.25 101 ALA A O 1
ATOM 785 N N . ARG A 1 102 ? 1.982 -15.573 -12.976 1.00 96.56 102 ARG A N 1
ATOM 786 C CA . ARG A 1 102 ? 1.611 -15.687 -14.398 1.00 96.56 102 ARG A CA 1
ATOM 787 C C . ARG A 1 102 ? 2.812 -15.605 -15.345 1.00 96.56 102 ARG A C 1
ATOM 789 O O . ARG A 1 102 ? 2.661 -15.880 -16.534 1.00 96.56 102 ARG A O 1
ATOM 796 N N . GLY A 1 103 ? 3.996 -15.242 -14.851 1.00 93.31 103 GLY A N 1
ATOM 797 C CA . GLY A 1 103 ? 5.177 -15.039 -15.689 1.00 93.31 103 GLY A CA 1
ATOM 798 C C . GLY A 1 103 ? 4.947 -13.939 -16.730 1.00 93.31 103 GLY A C 1
ATOM 799 O O . GLY A 1 103 ? 4.492 -12.851 -16.387 1.00 93.31 103 GLY A O 1
ATOM 800 N N . ALA A 1 104 ? 5.229 -14.223 -18.005 1.00 89.44 104 ALA A N 1
ATOM 801 C CA . ALA A 1 104 ? 5.111 -13.244 -19.094 1.00 89.44 104 ALA A CA 1
ATOM 802 C C . ALA A 1 104 ? 3.684 -12.680 -19.267 1.00 89.44 104 ALA A C 1
ATOM 804 O O . ALA A 1 104 ? 3.518 -11.507 -19.582 1.00 89.44 104 ALA A O 1
ATOM 805 N N . GLU A 1 105 ? 2.643 -13.474 -18.995 1.00 93.50 105 GLU A N 1
ATOM 806 C CA . GLU A 1 105 ? 1.244 -13.010 -19.050 1.00 93.50 105 GLU A CA 1
ATOM 807 C C . GLU A 1 105 ? 0.868 -12.096 -17.866 1.00 93.50 105 GLU A C 1
ATOM 809 O O . GLU A 1 105 ? -0.231 -11.546 -17.812 1.00 93.50 105 GLU A O 1
ATOM 814 N N . GLY A 1 106 ? 1.761 -11.949 -16.885 1.00 96.81 106 GLY A N 1
ATOM 815 C CA . GLY A 1 106 ? 1.540 -11.179 -15.667 1.00 96.81 106 GLY A CA 1
ATOM 816 C C . GLY A 1 106 ? 1.880 -9.698 -15.764 1.00 96.81 106 GLY A C 1
ATOM 817 O O . GLY A 1 106 ? 1.670 -8.979 -14.786 1.00 96.81 106 GLY A O 1
ATOM 818 N N . ILE A 1 107 ? 2.396 -9.220 -16.900 1.00 97.88 107 ILE A N 1
ATOM 819 C CA . ILE A 1 107 ? 2.929 -7.858 -16.989 1.00 97.88 107 ILE A CA 1
ATOM 820 C C . ILE A 1 107 ? 1.875 -6.783 -16.700 1.00 97.88 107 ILE A C 1
ATOM 822 O O . ILE A 1 107 ? 2.154 -5.830 -15.976 1.00 97.88 107 ILE A O 1
ATOM 826 N N . GLU A 1 108 ? 0.635 -6.977 -17.157 1.00 97.81 108 GLU A N 1
ATOM 827 C CA . GLU A 1 108 ? -0.463 -6.036 -16.909 1.00 97.81 108 GLU A CA 1
ATOM 828 C C . GLU A 1 108 ? -0.754 -5.885 -15.407 1.00 97.81 108 GLU A C 1
ATOM 830 O O . GLU A 1 108 ? -1.067 -4.788 -14.933 1.00 97.81 108 GLU A O 1
ATOM 835 N N . ASP A 1 109 ? -0.595 -6.962 -14.631 1.00 98.50 109 ASP A N 1
ATOM 836 C CA . ASP A 1 109 ? -0.765 -6.922 -13.180 1.00 98.50 109 ASP A CA 1
ATOM 837 C C . ASP A 1 109 ? 0.340 -6.094 -12.521 1.00 98.50 109 ASP A C 1
ATOM 839 O O . ASP A 1 109 ? 0.045 -5.266 -11.658 1.00 98.50 109 ASP A O 1
ATOM 843 N N . LEU A 1 110 ? 1.591 -6.266 -12.959 1.00 98.56 110 LEU A N 1
ATOM 844 C CA . LEU A 1 110 ? 2.737 -5.508 -12.450 1.00 98.56 110 LEU A CA 1
ATOM 845 C C . LEU A 1 110 ? 2.622 -4.021 -12.812 1.00 98.56 110 LEU A C 1
ATOM 847 O O . LEU A 1 110 ? 2.764 -3.160 -11.944 1.00 98.56 110 LEU A O 1
ATOM 851 N N . THR A 1 111 ? 2.269 -3.701 -14.060 1.00 98.12 111 THR A N 1
ATOM 852 C CA . THR A 1 111 ? 2.010 -2.320 -14.491 1.00 98.12 111 THR A CA 1
ATOM 853 C C . THR A 1 111 ? 0.855 -1.699 -13.707 1.00 98.12 111 THR A C 1
ATOM 855 O O . THR A 1 111 ? 0.930 -0.537 -13.307 1.00 98.12 111 THR A O 1
ATOM 858 N N . THR A 1 112 ? -0.211 -2.459 -13.440 1.00 98.31 112 THR A N 1
ATOM 859 C CA . THR A 1 112 ? -1.336 -1.987 -12.620 1.00 98.31 112 THR A CA 1
ATOM 860 C C . THR A 1 112 ? -0.920 -1.766 -11.168 1.00 98.31 112 THR A C 1
ATOM 862 O O . THR A 1 112 ? -1.363 -0.793 -10.562 1.00 98.31 112 THR A O 1
ATOM 865 N N . ALA A 1 113 ? -0.043 -2.610 -10.618 1.00 98.38 113 ALA A N 1
ATOM 866 C CA . ALA A 1 113 ? 0.496 -2.431 -9.274 1.00 98.38 113 ALA A CA 1
ATOM 867 C C . ALA A 1 113 ? 1.247 -1.095 -9.153 1.00 98.38 113 ALA A C 1
ATOM 869 O O . ALA A 1 113 ? 0.996 -0.340 -8.217 1.00 98.38 113 ALA A O 1
ATOM 870 N N . LEU A 1 114 ? 2.092 -0.752 -10.132 1.00 98.38 114 LEU A N 1
ATOM 871 C CA . LEU A 1 114 ? 2.845 0.511 -10.137 1.00 98.38 114 LEU A CA 1
ATOM 872 C C . LEU A 1 114 ? 1.945 1.755 -10.172 1.00 98.38 114 LEU A C 1
ATOM 874 O O . LEU A 1 114 ? 2.313 2.784 -9.617 1.00 98.38 114 LEU A O 1
ATOM 878 N N . ARG A 1 115 ? 0.736 1.672 -10.745 1.00 97.62 115 ARG A N 1
ATOM 879 C CA . ARG A 1 115 ? -0.228 2.793 -10.743 1.00 97.62 115 ARG A CA 1
ATOM 880 C C . ARG A 1 115 ? -0.771 3.136 -9.353 1.00 97.62 115 ARG A C 1
ATOM 882 O O . ARG A 1 115 ? -1.386 4.186 -9.199 1.00 97.62 115 ARG A O 1
ATOM 889 N N . LEU A 1 116 ? -0.584 2.263 -8.363 1.00 97.38 116 LEU A N 1
ATOM 890 C CA . LEU A 1 116 ? -0.966 2.515 -6.971 1.00 97.38 116 LEU A CA 1
ATOM 891 C C . LEU A 1 116 ? 0.092 3.324 -6.205 1.00 97.38 116 LEU A C 1
ATOM 893 O O . LEU A 1 116 ? -0.148 3.706 -5.064 1.00 97.38 116 LEU A O 1
ATOM 897 N N . VAL A 1 117 ? 1.262 3.557 -6.802 1.00 96.88 117 VAL A N 1
ATOM 898 C CA . VAL A 1 117 ? 2.409 4.187 -6.149 1.00 96.88 117 VAL A CA 1
ATOM 899 C C . VAL A 1 117 ? 2.443 5.681 -6.468 1.00 96.88 117 VAL A C 1
ATOM 901 O O . VAL A 1 117 ? 2.740 6.078 -7.594 1.00 96.88 117 VAL A O 1
ATOM 904 N N . ASP A 1 118 ? 2.175 6.508 -5.458 1.00 92.81 118 ASP A N 1
ATOM 905 C CA . ASP A 1 118 ? 2.136 7.975 -5.594 1.00 92.81 118 ASP A CA 1
ATOM 906 C C . ASP A 1 118 ? 3.403 8.674 -5.057 1.00 92.81 118 ASP A C 1
ATOM 908 O O . ASP A 1 118 ? 3.673 9.831 -5.366 1.00 92.81 118 ASP A O 1
ATOM 912 N N . GLY A 1 119 ? 4.236 7.972 -4.283 1.00 93.19 119 GLY A N 1
ATOM 913 C CA . GLY A 1 119 ? 5.449 8.539 -3.694 1.00 93.19 119 GLY A CA 1
ATOM 914 C C . GLY A 1 119 ? 6.131 7.599 -2.708 1.00 93.19 119 GLY A C 1
ATOM 915 O O . GLY A 1 119 ? 5.908 6.386 -2.744 1.00 93.19 119 GLY A O 1
ATOM 916 N N . LEU A 1 120 ? 6.948 8.176 -1.822 1.00 92.19 120 LEU A N 1
ATOM 917 C CA . LEU A 1 120 ? 7.659 7.448 -0.777 1.00 92.19 120 LEU A CA 1
ATOM 918 C C . LEU A 1 120 ? 6.649 6.774 0.178 1.00 92.19 120 LEU A C 1
ATOM 920 O O . LEU A 1 120 ? 5.805 7.453 0.777 1.00 92.19 120 LEU A O 1
ATOM 924 N N . PRO A 1 121 ? 6.695 5.439 0.335 1.00 91.88 121 PRO A N 1
ATOM 925 C CA . PRO A 1 121 ? 5.805 4.741 1.248 1.00 91.88 121 PRO A CA 1
ATOM 926 C C . PRO A 1 121 ? 5.954 5.250 2.683 1.00 91.88 121 PRO A C 1
ATOM 928 O O . PRO A 1 121 ? 7.060 5.428 3.180 1.00 91.88 121 PRO A O 1
ATOM 931 N N . PHE A 1 122 ? 4.821 5.443 3.364 1.00 87.69 122 PHE A N 1
ATOM 932 C CA . PHE A 1 122 ? 4.761 5.918 4.754 1.00 87.69 122 PHE A CA 1
ATOM 933 C C . PHE A 1 122 ? 5.377 7.310 5.013 1.00 87.69 122 PHE A C 1
ATOM 935 O O . PHE A 1 122 ? 5.645 7.644 6.163 1.00 87.69 122 PHE A O 1
ATOM 942 N N . ASP A 1 123 ? 5.507 8.167 3.994 1.00 84.62 123 ASP A N 1
ATOM 943 C CA . ASP A 1 123 ? 6.093 9.516 4.128 1.00 84.62 123 ASP A CA 1
ATOM 944 C C . ASP A 1 123 ? 5.211 10.528 4.891 1.00 84.62 123 ASP A C 1
ATOM 946 O O . ASP A 1 123 ? 5.648 11.599 5.307 1.00 84.62 123 ASP A O 1
ATOM 950 N N . TYR A 1 124 ? 3.949 10.184 5.173 1.00 80.50 124 TYR A N 1
ATOM 951 C CA . TYR A 1 124 ? 3.073 11.016 6.005 1.00 80.50 124 TYR A CA 1
ATOM 952 C C . TYR A 1 124 ? 3.343 10.816 7.507 1.00 80.50 124 TYR A C 1
ATOM 954 O O . TYR A 1 124 ? 2.487 10.370 8.284 1.00 80.50 124 TYR A O 1
ATOM 962 N N . LEU A 1 125 ? 4.575 11.121 7.912 1.00 70.75 125 LEU A N 1
ATOM 963 C CA . LEU A 1 125 ? 5.086 10.919 9.260 1.00 70.75 125 LEU A CA 1
ATOM 964 C C . LEU A 1 125 ? 4.535 11.965 10.240 1.00 70.75 125 LEU A C 1
ATOM 966 O O . LEU A 1 125 ? 4.415 13.153 9.943 1.00 70.75 125 LEU A O 1
ATOM 970 N N . ARG A 1 126 ? 4.229 11.519 11.462 1.00 81.44 126 ARG A N 1
ATOM 971 C CA . ARG A 1 126 ? 4.002 12.395 12.621 1.00 81.44 126 ARG A CA 1
ATOM 972 C C . ARG A 1 126 ? 5.124 12.159 13.632 1.00 81.44 126 ARG A C 1
ATOM 974 O O . ARG A 1 126 ? 5.548 11.023 13.807 1.00 81.44 126 ARG A O 1
ATOM 981 N N . GLU A 1 127 ? 5.523 13.200 14.361 1.00 68.62 127 GLU A N 1
ATOM 982 C CA . GLU A 1 127 ? 6.666 13.202 15.301 1.00 68.62 127 GLU A CA 1
ATOM 983 C C . GLU A 1 127 ? 6.653 12.060 16.348 1.00 68.62 127 GLU A C 1
ATOM 985 O O . GLU A 1 127 ? 7.694 11.666 16.859 1.00 68.62 127 GLU A O 1
ATOM 990 N N . ARG A 1 128 ? 5.475 11.501 16.668 1.00 71.94 128 ARG A N 1
ATOM 991 C CA . ARG A 1 128 ? 5.290 10.348 17.580 1.00 71.94 128 ARG A CA 1
ATOM 992 C C . ARG A 1 128 ? 4.358 9.285 17.000 1.00 71.94 128 ARG A C 1
ATOM 994 O O . ARG A 1 128 ? 3.410 8.831 17.647 1.00 71.94 128 ARG A O 1
ATOM 1001 N N . GLY A 1 129 ? 4.488 9.007 15.716 1.00 79.38 129 GLY A N 1
ATOM 1002 C CA . GLY A 1 129 ? 3.678 8.003 15.036 1.00 79.38 129 GLY A CA 1
ATOM 1003 C C . GLY A 1 129 ? 4.526 6.972 14.363 1.00 79.38 129 GLY A C 1
ATOM 1004 O O . GLY A 1 129 ? 5.742 7.108 14.303 1.00 79.38 129 GLY A O 1
ATOM 1005 N N . TRP A 1 130 ? 3.850 5.938 13.884 1.00 85.94 130 TRP A N 1
ATOM 1006 C CA . TRP A 1 130 ? 4.450 4.879 13.088 1.00 85.94 130 TRP A CA 1
ATOM 1007 C C . TRP A 1 130 ? 5.512 4.054 13.827 1.00 85.94 130 TRP A C 1
ATOM 1009 O O . TRP A 1 130 ? 6.119 3.188 13.216 1.00 85.94 130 TRP A O 1
ATOM 1019 N N . SER A 1 131 ? 5.701 4.231 15.142 1.00 86.12 131 SER A N 1
ATOM 1020 C CA . SER A 1 131 ? 6.663 3.445 15.933 1.00 86.12 131 SER A CA 1
ATOM 1021 C C . SER A 1 131 ? 6.395 1.942 15.848 1.00 86.12 131 SER A C 1
ATOM 1023 O O . SER A 1 131 ? 7.326 1.148 15.807 1.00 86.12 131 SER A O 1
ATOM 1025 N N . TRP A 1 132 ? 5.121 1.562 15.739 1.00 88.81 132 TRP A N 1
ATOM 1026 C CA . TRP A 1 132 ? 4.683 0.180 15.558 1.00 88.81 132 TRP A CA 1
ATOM 1027 C C . TRP A 1 132 ? 5.094 -0.431 14.208 1.00 88.81 132 TRP A C 1
ATOM 1029 O O . TRP A 1 132 ? 5.004 -1.643 14.061 1.00 88.81 132 TRP A O 1
ATOM 1039 N N . LEU A 1 133 ? 5.531 0.358 13.214 1.00 87.06 133 LEU A N 1
ATOM 1040 C CA . LEU A 1 133 ? 6.053 -0.183 11.952 1.00 87.06 133 LEU A CA 1
ATOM 1041 C C . LEU A 1 133 ? 7.409 -0.879 12.131 1.00 87.06 133 LEU A C 1
ATOM 1043 O O . LEU A 1 133 ? 7.772 -1.705 11.293 1.00 87.06 133 LEU A O 1
ATOM 1047 N N . ILE A 1 134 ? 8.152 -0.534 13.187 1.00 84.25 134 ILE A N 1
ATOM 1048 C CA . ILE A 1 134 ? 9.456 -1.129 13.525 1.00 84.25 134 ILE A CA 1
ATOM 1049 C C . ILE A 1 134 ? 9.271 -2.547 14.092 1.00 84.25 134 ILE A C 1
ATOM 1051 O O . ILE A 1 134 ? 10.170 -3.392 14.000 1.00 84.25 134 ILE A O 1
ATOM 1055 N N . ASP A 1 135 ? 8.083 -2.816 14.633 1.00 77.88 135 ASP A N 1
ATOM 1056 C CA . ASP A 1 135 ? 7.683 -4.116 15.145 1.00 77.88 135 ASP A CA 1
ATOM 1057 C C . ASP A 1 135 ? 7.176 -5.014 13.995 1.00 77.88 135 ASP A C 1
ATOM 1059 O O . ASP A 1 135 ? 6.462 -4.573 13.094 1.00 77.88 135 ASP A O 1
ATOM 1063 N N . GLY A 1 136 ? 7.508 -6.308 14.026 1.00 77.44 136 GLY A N 1
ATOM 1064 C CA . GLY A 1 136 ? 6.997 -7.294 13.060 1.00 77.44 136 GLY A CA 1
ATOM 1065 C C . GLY A 1 136 ? 7.699 -7.276 11.696 1.00 77.44 136 GLY A C 1
ATOM 1066 O O . GLY A 1 136 ? 8.924 -7.243 11.632 1.00 77.44 136 GLY A O 1
ATOM 1067 N N . ASP A 1 137 ? 6.920 -7.337 10.609 1.00 78.69 137 ASP A N 1
ATOM 1068 C CA . ASP A 1 137 ? 7.401 -7.555 9.228 1.00 78.69 137 ASP A CA 1
ATOM 1069 C C . ASP A 1 137 ? 8.142 -6.358 8.609 1.00 78.69 137 ASP A C 1
ATOM 1071 O O . ASP A 1 137 ? 8.611 -6.444 7.474 1.00 78.69 137 ASP A O 1
ATOM 1075 N N . ARG A 1 138 ? 8.201 -5.219 9.316 1.00 85.31 138 ARG A N 1
ATOM 1076 C CA . ARG A 1 138 ? 8.902 -3.997 8.887 1.00 85.31 138 ARG A CA 1
ATOM 1077 C C . ARG A 1 138 ? 8.584 -3.598 7.451 1.00 85.31 138 ARG A C 1
ATOM 1079 O O . ARG A 1 138 ? 9.455 -3.308 6.635 1.00 85.31 138 ARG A O 1
ATOM 1086 N N . LEU A 1 139 ? 7.289 -3.559 7.144 1.00 87.69 139 LEU A N 1
ATOM 1087 C CA . LEU A 1 139 ? 6.797 -3.254 5.802 1.00 87.69 139 LEU A CA 1
ATOM 1088 C C . LEU A 1 139 ? 7.390 -1.960 5.231 1.00 87.69 139 LEU A C 1
ATOM 1090 O O . LEU A 1 139 ? 7.743 -1.912 4.060 1.00 87.69 139 LEU A O 1
ATOM 1094 N N . HIS A 1 140 ? 7.525 -0.934 6.066 1.00 86.25 140 HIS A N 1
ATOM 1095 C CA . HIS A 1 140 ? 8.114 0.348 5.693 1.00 86.25 140 HIS A CA 1
ATOM 1096 C C . HIS A 1 140 ? 9.554 0.245 5.155 1.00 86.25 140 HIS A C 1
ATOM 1098 O O . HIS A 1 140 ? 9.925 1.049 4.311 1.00 86.25 140 HIS A O 1
ATOM 1104 N N . GLU A 1 141 ? 10.331 -0.758 5.575 1.00 87.50 141 GLU A N 1
ATOM 1105 C CA . GLU A 1 141 ? 11.691 -1.004 5.075 1.00 87.50 141 GLU A CA 1
ATOM 1106 C C . GLU A 1 141 ? 11.685 -1.805 3.760 1.00 87.50 141 GLU A C 1
ATOM 1108 O O . GLU A 1 141 ? 12.565 -1.638 2.923 1.00 87.50 141 GLU A O 1
ATOM 1113 N N . THR A 1 142 ? 10.693 -2.677 3.547 1.00 91.56 142 THR A N 1
ATOM 1114 C CA . THR A 1 142 ? 10.706 -3.665 2.447 1.00 91.56 142 THR A CA 1
ATOM 1115 C C . THR A 1 142 ? 9.862 -3.275 1.234 1.00 91.56 142 THR A C 1
ATOM 1117 O O . THR A 1 142 ? 10.093 -3.770 0.124 1.00 91.56 142 THR A O 1
ATOM 1120 N N . ILE A 1 143 ? 8.868 -2.399 1.409 1.00 94.81 143 ILE A N 1
ATOM 1121 C CA . ILE A 1 143 ? 7.957 -2.023 0.323 1.00 94.81 143 ILE A CA 1
ATOM 1122 C C . ILE A 1 143 ? 8.656 -1.219 -0.775 1.00 94.81 143 ILE A C 1
ATOM 1124 O O . ILE A 1 143 ? 8.356 -1.436 -1.945 1.00 94.81 143 ILE A O 1
ATOM 1128 N N . GLY A 1 144 ? 9.616 -0.357 -0.423 1.00 95.12 144 GLY A N 1
ATOM 1129 C CA . GLY A 1 144 ? 10.402 0.405 -1.398 1.00 95.12 144 GLY A CA 1
ATOM 1130 C C . GLY A 1 144 ? 11.133 -0.525 -2.366 1.00 95.12 144 GLY A C 1
ATOM 1131 O O . GLY A 1 144 ? 10.901 -0.460 -3.571 1.00 95.12 144 GLY A O 1
ATOM 1132 N N . CYS A 1 145 ? 11.898 -1.485 -1.834 1.00 93.94 145 CYS A N 1
ATOM 1133 C CA . CYS A 1 145 ? 12.573 -2.509 -2.638 1.00 93.94 145 CYS A CA 1
ATOM 1134 C C . CYS A 1 145 ? 11.581 -3.327 -3.474 1.00 93.94 145 CYS A C 1
ATOM 1136 O O . CYS A 1 145 ? 11.819 -3.607 -4.642 1.00 93.94 145 CYS A O 1
ATOM 1138 N N . SER A 1 146 ? 10.417 -3.657 -2.907 1.00 96.62 146 SER A N 1
ATOM 1139 C CA . SER A 1 146 ? 9.382 -4.397 -3.632 1.00 96.62 146 SER A CA 1
ATOM 1140 C C . SER A 1 146 ? 8.827 -3.642 -4.844 1.00 96.62 146 SER A C 1
ATOM 1142 O O . SER A 1 146 ? 8.506 -4.261 -5.862 1.00 96.62 146 SER A O 1
ATOM 1144 N N . ILE A 1 147 ? 8.691 -2.319 -4.734 1.00 98.31 147 ILE A N 1
ATOM 1145 C CA . ILE A 1 147 ? 8.277 -1.445 -5.835 1.00 98.31 147 ILE A CA 1
ATOM 1146 C C . ILE A 1 147 ? 9.381 -1.366 -6.888 1.00 98.31 147 ILE A C 1
ATOM 1148 O O . ILE A 1 147 ? 9.080 -1.515 -8.071 1.00 98.31 147 ILE A O 1
ATOM 1152 N N . VAL A 1 148 ? 10.638 -1.201 -6.466 1.00 97.75 148 VAL A N 1
ATOM 1153 C CA . VAL A 1 148 ? 11.810 -1.178 -7.355 1.00 97.75 148 VAL A CA 1
ATOM 1154 C C . VAL A 1 148 ? 11.918 -2.474 -8.162 1.00 97.75 148 VAL A C 1
ATOM 1156 O O . VAL A 1 148 ? 11.978 -2.413 -9.386 1.00 97.75 148 VAL A O 1
ATOM 1159 N N . ASP A 1 149 ? 11.835 -3.640 -7.516 1.00 97.25 149 ASP A N 1
ATOM 1160 C CA . ASP A 1 149 ? 11.873 -4.944 -8.196 1.00 97.25 149 ASP A CA 1
ATOM 1161 C C . ASP A 1 149 ? 10.756 -5.083 -9.240 1.00 97.25 149 ASP A C 1
ATOM 1163 O O . ASP A 1 149 ? 10.968 -5.562 -10.355 1.00 97.25 149 ASP A O 1
ATOM 1167 N N . THR A 1 150 ? 9.545 -4.651 -8.878 1.00 98.38 150 THR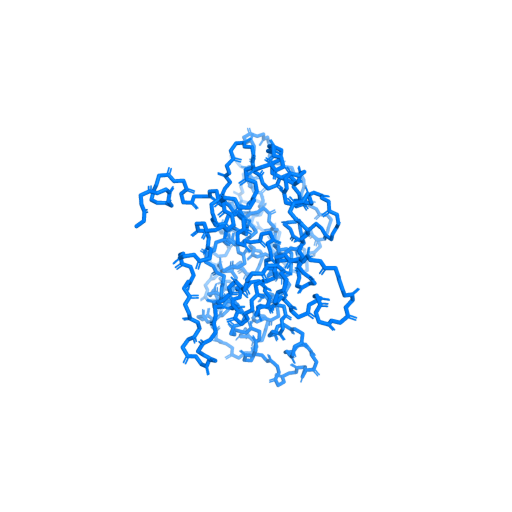 A N 1
ATOM 1168 C CA . THR A 1 150 ? 8.375 -4.726 -9.762 1.00 98.38 150 THR A CA 1
ATOM 1169 C C . THR A 1 150 ? 8.543 -3.807 -10.968 1.00 98.38 150 THR A C 1
ATOM 1171 O O . THR A 1 150 ? 8.262 -4.205 -12.098 1.00 98.38 150 THR A O 1
ATOM 1174 N N . ALA A 1 151 ? 9.024 -2.584 -10.740 1.00 98.25 151 ALA A N 1
ATOM 1175 C CA . ALA A 1 151 ? 9.310 -1.629 -11.799 1.00 98.25 151 ALA A CA 1
ATOM 1176 C C . ALA A 1 151 ? 10.403 -2.134 -12.733 1.00 98.25 151 ALA A C 1
ATOM 1178 O O . ALA A 1 151 ? 10.229 -2.035 -13.942 1.00 98.25 151 ALA A O 1
ATOM 1179 N N . HIS A 1 152 ? 11.464 -2.740 -12.199 1.00 97.62 152 HIS A N 1
ATOM 1180 C CA . HIS A 1 152 ? 12.557 -3.282 -12.997 1.00 97.62 152 HIS A CA 1
ATOM 1181 C C . HIS A 1 152 ? 12.064 -4.321 -14.015 1.00 97.62 152 HIS A C 1
ATOM 1183 O O . HIS A 1 152 ? 12.429 -4.273 -15.189 1.00 97.62 152 HIS A O 1
ATOM 1189 N N . ILE A 1 153 ? 11.160 -5.221 -13.606 1.00 97.56 153 ILE A N 1
ATOM 1190 C CA . ILE A 1 153 ? 10.546 -6.196 -14.522 1.00 97.56 153 ILE A CA 1
ATOM 1191 C C . ILE A 1 153 ? 9.763 -5.482 -15.634 1.00 97.56 153 ILE A C 1
ATOM 1193 O O . ILE A 1 153 ? 9.927 -5.813 -16.808 1.00 97.56 153 ILE A O 1
ATOM 1197 N N . VAL A 1 154 ? 8.952 -4.479 -15.280 1.00 98.31 154 VAL A N 1
ATOM 1198 C CA . VAL A 1 154 ? 8.168 -3.695 -16.251 1.00 98.31 154 VAL A CA 1
ATOM 1199 C C . VAL A 1 154 ? 9.064 -2.906 -17.206 1.00 98.31 154 VAL A C 1
ATOM 1201 O O . VAL A 1 154 ? 8.769 -2.839 -18.395 1.00 98.31 154 VAL A O 1
ATOM 1204 N N . VAL A 1 155 ? 10.177 -2.351 -16.721 1.00 97.62 155 VAL A N 1
ATOM 1205 C CA . VAL A 1 155 ? 11.177 -1.665 -17.549 1.00 97.62 155 VAL A CA 1
ATOM 1206 C C . VAL A 1 155 ? 11.769 -2.629 -18.571 1.00 97.62 155 VAL A C 1
ATOM 1208 O O . VAL A 1 155 ? 11.798 -2.309 -19.756 1.00 97.62 155 VAL A O 1
ATOM 1211 N N . LEU A 1 156 ? 12.230 -3.807 -18.144 1.00 95.94 156 LEU A N 1
ATOM 1212 C CA . LEU A 1 156 ? 12.845 -4.782 -19.048 1.00 95.94 156 LEU A CA 1
ATOM 1213 C C . LEU A 1 156 ? 11.877 -5.269 -20.130 1.00 95.94 156 LEU A C 1
ATOM 1215 O O . LEU A 1 156 ? 12.266 -5.356 -21.296 1.00 95.94 156 LEU A O 1
ATOM 1219 N N . ASP A 1 157 ? 10.632 -5.552 -19.754 1.00 96.81 157 ASP A N 1
ATOM 1220 C CA . ASP A 1 157 ? 9.584 -5.958 -20.689 1.00 96.81 157 ASP A CA 1
ATOM 1221 C C . ASP A 1 157 ? 9.275 -4.847 -21.704 1.00 96.81 157 ASP A C 1
ATOM 1223 O O . ASP A 1 157 ? 9.365 -5.066 -22.915 1.00 96.81 157 ASP A O 1
ATOM 1227 N N . ALA A 1 158 ? 9.041 -3.621 -21.229 1.00 96.56 158 ALA A N 1
ATOM 1228 C CA . ALA A 1 158 ? 8.751 -2.474 -22.083 1.00 96.56 158 ALA A CA 1
ATOM 1229 C C . ALA A 1 158 ? 9.906 -2.152 -23.048 1.00 96.56 158 ALA A C 1
ATOM 1231 O O . ALA A 1 158 ? 9.669 -1.903 -24.231 1.00 96.56 158 ALA A O 1
ATOM 1232 N N . LEU A 1 159 ? 11.160 -2.233 -22.589 1.00 94.94 159 LEU A N 1
ATOM 1233 C CA . LEU A 1 159 ? 12.337 -2.070 -23.449 1.00 94.94 159 LEU A CA 1
ATOM 1234 C C . LEU A 1 159 ? 12.411 -3.142 -24.542 1.00 94.94 159 LEU A C 1
ATOM 1236 O O . LEU A 1 159 ? 12.739 -2.819 -25.682 1.00 94.94 159 LEU A O 1
ATOM 1240 N N . SER A 1 160 ? 12.055 -4.395 -24.236 1.00 94.88 160 SER A N 1
ATOM 1241 C CA . SER A 1 160 ? 12.035 -5.477 -25.234 1.00 94.88 160 SER A CA 1
ATOM 1242 C C . SER A 1 160 ? 11.031 -5.235 -26.371 1.00 94.88 160 SER A C 1
ATOM 1244 O O . SER A 1 160 ? 11.222 -5.728 -27.483 1.00 94.88 160 SER A O 1
ATOM 1246 N N . MET A 1 161 ? 9.999 -4.430 -26.107 1.00 94.44 161 MET A N 1
ATOM 1247 C CA . MET A 1 161 ? 8.978 -4.006 -27.069 1.00 94.44 161 MET A CA 1
ATOM 1248 C C . MET A 1 161 ? 9.221 -2.596 -27.631 1.00 94.44 161 MET A C 1
ATOM 1250 O O . MET A 1 161 ? 8.376 -2.074 -28.357 1.00 94.44 161 MET A O 1
ATOM 1254 N N . SER A 1 162 ? 10.352 -1.965 -27.295 1.00 93.50 162 SER A N 1
ATOM 1255 C CA . SER A 1 162 ? 10.668 -0.568 -27.632 1.00 93.50 162 SER A CA 1
ATOM 1256 C C . SER A 1 162 ? 9.637 0.458 -27.124 1.00 93.50 162 SER A C 1
ATOM 1258 O O . SER A 1 162 ? 9.546 1.568 -27.652 1.00 93.50 162 SER A O 1
ATOM 1260 N N . ASP A 1 163 ? 8.881 0.132 -26.071 1.00 95.31 163 ASP A N 1
ATOM 1261 C CA . ASP A 1 163 ? 7.974 1.061 -25.391 1.00 95.31 163 ASP A CA 1
ATOM 1262 C C . ASP A 1 163 ? 8.744 1.892 -24.352 1.00 95.31 163 ASP A C 1
ATOM 1264 O O . ASP A 1 163 ? 8.716 1.654 -23.140 1.00 95.31 163 ASP A O 1
ATOM 1268 N N . LEU A 1 164 ? 9.456 2.905 -24.849 1.00 93.75 164 LEU A N 1
ATOM 1269 C CA . LEU A 1 164 ? 10.251 3.803 -24.007 1.00 93.75 164 LEU A CA 1
ATOM 1270 C C . LEU A 1 164 ? 9.393 4.636 -23.045 1.00 93.75 164 LEU A C 1
ATOM 1272 O O . LEU A 1 164 ? 9.892 5.091 -22.015 1.00 93.75 164 LEU A O 1
ATOM 1276 N N . THR A 1 165 ? 8.115 4.860 -23.360 1.00 94.81 165 THR A N 1
ATOM 1277 C CA . THR A 1 165 ? 7.211 5.633 -22.503 1.00 94.81 165 THR A CA 1
ATOM 1278 C C . THR A 1 165 ? 6.852 4.841 -21.254 1.00 94.81 165 THR A C 1
ATOM 1280 O O . THR A 1 165 ? 7.007 5.354 -20.144 1.00 94.81 165 THR A O 1
ATOM 1283 N N . THR A 1 166 ? 6.423 3.588 -21.408 1.00 96.38 166 THR A N 1
ATOM 1284 C CA . THR A 1 166 ? 6.117 2.714 -20.267 1.00 96.38 166 THR A CA 1
ATOM 1285 C C . THR A 1 166 ? 7.362 2.426 -19.436 1.00 96.38 166 THR A C 1
ATOM 1287 O O . THR A 1 166 ? 7.299 2.521 -18.208 1.00 96.38 166 THR A O 1
ATOM 1290 N N . ALA A 1 167 ? 8.504 2.166 -20.083 1.00 97.06 167 ALA A N 1
ATOM 1291 C CA . ALA A 1 167 ? 9.766 1.941 -19.386 1.00 97.06 167 ALA A CA 1
ATOM 1292 C C . ALA A 1 167 ? 10.173 3.159 -18.533 1.00 97.06 167 ALA A C 1
ATOM 1294 O O . ALA A 1 167 ? 10.458 3.014 -17.344 1.00 97.06 167 ALA A O 1
ATOM 1295 N N . ARG A 1 168 ? 10.114 4.377 -19.096 1.00 95.38 168 ARG A N 1
ATOM 1296 C CA . ARG A 1 168 ? 10.411 5.610 -18.346 1.00 95.38 168 ARG A CA 1
ATOM 1297 C C . ARG A 1 168 ? 9.468 5.788 -17.158 1.00 95.38 168 ARG A C 1
ATOM 1299 O O . ARG A 1 168 ? 9.931 5.985 -16.040 1.00 95.38 168 ARG A O 1
ATOM 1306 N N . ASN A 1 169 ? 8.160 5.665 -17.383 1.00 97.25 169 ASN A N 1
ATOM 1307 C CA . ASN A 1 169 ? 7.159 5.850 -16.331 1.00 97.25 169 ASN A CA 1
ATOM 1308 C C . ASN A 1 169 ? 7.350 4.864 -15.166 1.00 97.25 169 ASN A C 1
ATOM 1310 O O . ASN A 1 169 ? 7.195 5.245 -14.003 1.00 97.25 169 ASN A O 1
ATOM 1314 N N . ALA A 1 170 ? 7.686 3.603 -15.457 1.00 98.00 170 ALA A N 1
ATOM 1315 C CA . ALA A 1 170 ? 7.949 2.592 -14.436 1.00 98.00 170 ALA A CA 1
ATOM 1316 C C . ALA A 1 170 ? 9.196 2.936 -13.605 1.00 98.00 170 ALA A C 1
ATOM 1318 O O . ALA A 1 170 ? 9.125 2.945 -12.374 1.00 98.00 170 ALA A O 1
ATOM 1319 N N . ALA A 1 171 ? 10.301 3.298 -14.263 1.00 96.75 171 ALA A N 1
ATOM 1320 C CA . ALA A 1 171 ? 11.546 3.664 -13.592 1.00 96.75 171 ALA A CA 1
ATOM 1321 C C . ALA A 1 171 ? 11.398 4.939 -12.733 1.00 96.75 171 ALA A C 1
ATOM 1323 O O . ALA A 1 171 ? 11.806 4.960 -11.571 1.00 96.75 171 ALA A O 1
ATOM 1324 N N . GLU A 1 172 ? 10.717 5.973 -13.241 1.00 95.88 172 GLU A N 1
ATOM 1325 C CA . GLU A 1 172 ? 10.414 7.186 -12.465 1.00 95.88 172 GLU A CA 1
ATOM 1326 C C . GLU A 1 172 ? 9.538 6.881 -11.242 1.00 95.88 172 GLU A C 1
ATOM 1328 O O . GLU A 1 172 ? 9.736 7.454 -10.170 1.00 95.88 172 GLU A O 1
ATOM 1333 N N . THR A 1 173 ? 8.575 5.965 -11.381 1.00 98.00 173 THR A N 1
ATOM 1334 C CA . THR A 1 173 ? 7.720 5.526 -10.268 1.00 98.00 173 THR A CA 1
ATOM 1335 C C . THR A 1 173 ? 8.539 4.845 -9.176 1.00 98.00 173 THR A C 1
ATOM 1337 O O . THR A 1 173 ? 8.353 5.156 -7.999 1.00 98.00 173 THR A O 1
ATOM 1340 N N . ALA A 1 174 ? 9.489 3.984 -9.547 1.00 97.06 174 ALA A N 1
ATOM 1341 C CA . ALA A 1 174 ? 10.412 3.383 -8.591 1.00 97.06 174 ALA A CA 1
ATOM 1342 C C . ALA A 1 174 ? 11.282 4.429 -7.885 1.00 97.06 174 ALA A C 1
ATOM 1344 O O . ALA A 1 174 ? 11.396 4.379 -6.663 1.00 97.06 174 ALA A O 1
ATOM 1345 N N . CYS A 1 175 ? 11.815 5.421 -8.603 1.00 95.12 175 CYS A N 1
ATOM 1346 C CA . CYS A 1 175 ? 12.622 6.467 -7.971 1.00 95.12 175 CYS A CA 1
ATOM 1347 C C . CYS A 1 175 ? 11.819 7.390 -7.049 1.00 95.12 175 CYS A C 1
ATOM 1349 O O . CYS A 1 175 ? 12.351 7.841 -6.039 1.00 95.12 175 CYS A O 1
ATOM 1351 N N . ARG A 1 176 ? 10.532 7.638 -7.324 1.00 95.38 176 ARG A N 1
ATOM 1352 C CA . ARG A 1 176 ? 9.661 8.340 -6.362 1.00 95.38 176 ARG A CA 1
ATOM 1353 C C . ARG A 1 176 ? 9.403 7.510 -5.103 1.00 95.38 176 ARG A C 1
ATOM 1355 O O . ARG A 1 176 ? 9.298 8.075 -4.019 1.00 95.38 176 ARG A O 1
ATOM 1362 N N . ALA A 1 177 ? 9.286 6.192 -5.243 1.00 95.56 177 ALA A N 1
ATOM 1363 C CA . ALA A 1 177 ? 8.986 5.287 -4.136 1.00 95.56 177 ALA A CA 1
ATOM 1364 C C . ALA A 1 177 ? 10.201 4.937 -3.273 1.00 95.56 177 ALA A C 1
ATOM 1366 O O . ALA A 1 177 ? 10.056 4.710 -2.075 1.00 95.56 177 ALA A O 1
ATOM 1367 N N . ALA A 1 178 ? 11.387 4.875 -3.873 1.00 93.94 178 ALA A N 1
ATOM 1368 C CA . ALA A 1 178 ? 12.640 4.574 -3.198 1.00 93.94 178 ALA A CA 1
ATOM 1369 C C . ALA A 1 178 ? 13.749 5.513 -3.709 1.00 93.94 178 ALA A C 1
ATOM 1371 O O . ALA A 1 178 ? 14.622 5.089 -4.468 1.00 93.94 178 ALA A O 1
ATOM 1372 N N . PRO A 1 179 ? 13.751 6.794 -3.287 1.00 87.88 179 PRO A N 1
ATOM 1373 C CA . PRO A 1 179 ? 14.683 7.803 -3.793 1.00 87.88 179 PRO A CA 1
ATOM 1374 C C . PRO A 1 179 ? 16.159 7.496 -3.546 1.00 87.88 179 PRO A C 1
ATOM 1376 O O . PRO A 1 179 ? 17.010 8.123 -4.160 1.00 87.88 179 PRO A O 1
ATOM 1379 N N . TYR A 1 180 ? 16.491 6.556 -2.667 1.00 84.06 180 TYR A N 1
ATOM 1380 C CA . TYR A 1 180 ? 17.873 6.192 -2.339 1.00 84.06 180 TYR A CA 1
ATOM 1381 C C . TYR A 1 180 ? 18.320 4.875 -2.988 1.00 84.06 180 TYR A C 1
ATOM 1383 O O . TYR A 1 180 ? 19.449 4.445 -2.779 1.00 84.06 180 TYR A O 1
ATOM 1391 N N . ASP A 1 181 ? 17.451 4.232 -3.772 1.00 86.38 181 ASP A N 1
ATOM 1392 C CA . ASP A 1 181 ? 17.787 3.002 -4.485 1.00 86.38 181 ASP A CA 1
ATOM 1393 C C . ASP A 1 181 ? 18.500 3.319 -5.813 1.00 86.38 181 ASP A C 1
ATOM 1395 O O . ASP A 1 181 ? 18.124 4.241 -6.548 1.00 86.38 181 ASP A O 1
ATOM 1399 N N . ASP A 1 182 ? 19.555 2.568 -6.123 1.00 84.88 182 ASP A N 1
ATOM 1400 C CA . ASP A 1 182 ? 20.336 2.753 -7.348 1.00 84.88 182 ASP A CA 1
ATOM 1401 C C . ASP A 1 182 ? 19.667 2.108 -8.568 1.00 84.88 182 ASP A C 1
ATOM 1403 O O . ASP A 1 182 ? 19.837 2.594 -9.687 1.00 84.88 182 ASP A O 1
ATOM 1407 N N . ILE A 1 183 ? 18.889 1.034 -8.385 1.00 88.38 183 ILE A N 1
ATOM 1408 C CA . ILE A 1 183 ? 18.325 0.247 -9.491 1.00 88.38 183 ILE A CA 1
ATOM 1409 C C . ILE A 1 183 ? 17.376 1.104 -10.326 1.00 88.38 183 ILE A C 1
ATOM 1411 O O . ILE A 1 183 ? 17.481 1.112 -11.551 1.00 88.38 183 ILE A O 1
ATOM 1415 N N . CYS A 1 184 ? 16.508 1.890 -9.681 1.00 89.69 184 CYS A N 1
ATOM 1416 C CA . CYS A 1 184 ? 15.559 2.744 -10.396 1.00 89.69 184 CYS A CA 1
ATOM 1417 C C . CYS A 1 184 ? 16.272 3.766 -11.307 1.00 89.69 184 CYS A C 1
ATOM 1419 O O . CYS A 1 184 ? 15.795 4.079 -12.398 1.00 89.69 184 CYS A O 1
ATOM 1421 N N . ARG A 1 185 ? 17.446 4.260 -10.888 1.00 87.50 185 ARG A N 1
ATOM 1422 C CA . ARG A 1 185 ? 18.244 5.226 -11.652 1.00 87.50 185 ARG A CA 1
ATOM 1423 C C . ARG A 1 185 ? 18.982 4.562 -12.802 1.00 87.50 185 ARG A C 1
ATOM 1425 O O . ARG A 1 185 ? 18.996 5.101 -13.903 1.00 87.50 185 ARG A O 1
ATOM 1432 N N . LEU A 1 186 ? 19.551 3.380 -12.571 1.00 90.38 186 LEU A N 1
ATOM 1433 C CA . LEU A 1 186 ? 20.160 2.581 -13.637 1.00 90.38 186 LEU A CA 1
ATOM 1434 C C . LEU A 1 186 ? 19.129 2.225 -14.718 1.00 90.38 186 LEU A C 1
ATOM 1436 O O . LEU A 1 186 ? 19.456 2.242 -15.904 1.00 90.38 186 LEU A O 1
ATOM 1440 N N . ASP A 1 187 ? 17.882 1.964 -14.327 1.00 92.56 187 ASP A N 1
ATOM 1441 C CA . ASP A 1 187 ? 16.781 1.757 -15.265 1.00 92.56 187 ASP A CA 1
ATOM 1442 C C . ASP A 1 187 ? 16.462 3.028 -16.066 1.00 92.56 187 ASP A C 1
ATOM 1444 O O . ASP A 1 187 ? 16.322 2.950 -17.287 1.00 92.56 187 ASP A O 1
ATOM 1448 N N . LEU A 1 188 ? 16.429 4.210 -15.436 1.00 90.75 188 LEU A N 1
ATOM 1449 C CA . LEU A 1 188 ? 16.272 5.483 -16.155 1.00 90.75 188 LEU A CA 1
ATOM 1450 C C . LEU A 1 188 ? 17.399 5.728 -17.165 1.00 90.75 188 LEU A C 1
ATOM 1452 O O . LEU A 1 188 ? 17.120 6.116 -18.301 1.00 90.75 188 LEU A O 1
ATOM 1456 N N . VAL A 1 189 ? 18.650 5.454 -16.784 1.00 87.88 189 VAL A N 1
ATOM 1457 C CA . VAL A 1 189 ? 19.806 5.532 -17.690 1.00 87.88 189 VAL A CA 1
ATOM 1458 C C . VAL A 1 189 ? 19.615 4.591 -18.873 1.00 87.88 189 VAL A C 1
ATOM 1460 O O . VAL A 1 189 ? 19.767 5.010 -20.019 1.00 87.88 189 VAL A O 1
ATOM 1463 N N . LYS A 1 190 ? 19.235 3.334 -18.620 1.00 87.44 190 LYS A N 1
ATOM 1464 C CA . LYS A 1 190 ? 19.003 2.347 -19.679 1.00 87.44 190 LYS A CA 1
ATOM 1465 C C . LYS A 1 190 ? 17.918 2.810 -20.656 1.00 87.44 190 LYS A C 1
ATOM 1467 O O . LYS A 1 190 ? 18.079 2.704 -21.871 1.00 87.44 190 LYS A O 1
ATOM 1472 N N . VAL A 1 191 ? 16.831 3.380 -20.141 1.00 89.94 191 VAL A N 1
ATOM 1473 C CA . VAL A 1 191 ? 15.762 3.955 -20.970 1.00 89.94 191 VAL A CA 1
ATOM 1474 C C . VAL A 1 191 ? 16.254 5.163 -21.773 1.00 89.94 191 VAL A C 1
ATOM 1476 O O . VAL A 1 191 ? 15.849 5.339 -22.922 1.00 89.94 191 VAL A O 1
ATOM 1479 N N . ALA A 1 192 ? 17.131 5.993 -21.204 1.00 85.12 192 ALA A N 1
ATOM 1480 C CA . ALA A 1 192 ? 17.738 7.113 -21.914 1.00 85.12 192 ALA A CA 1
ATOM 1481 C C . ALA A 1 192 ? 18.667 6.639 -23.044 1.00 85.12 192 ALA A C 1
ATOM 1483 O O . ALA A 1 192 ? 18.560 7.168 -24.149 1.00 85.12 192 ALA A O 1
ATOM 1484 N N . THR A 1 193 ? 19.497 5.609 -22.820 1.00 82.25 193 THR A N 1
ATOM 1485 C CA . THR A 1 193 ? 20.416 5.075 -23.847 1.00 82.25 193 THR A CA 1
ATOM 1486 C C . THR A 1 193 ? 19.696 4.533 -25.079 1.00 82.25 193 THR A C 1
ATOM 1488 O O . THR A 1 193 ? 20.169 4.718 -26.194 1.00 82.25 193 THR A O 1
ATOM 1491 N N . GLU A 1 194 ? 18.522 3.924 -24.905 1.00 78.88 194 GLU A N 1
ATOM 1492 C CA . GLU A 1 194 ? 17.711 3.403 -26.017 1.00 78.88 194 GLU A CA 1
ATOM 1493 C C . GLU A 1 194 ? 17.029 4.526 -26.827 1.00 78.88 194 GLU A C 1
ATOM 1495 O O . GLU A 1 194 ? 16.577 4.309 -27.950 1.00 78.88 194 GLU A O 1
ATOM 1500 N N . GLY A 1 195 ? 16.946 5.741 -26.267 1.00 66.75 195 GLY A N 1
ATOM 1501 C CA . GLY A 1 195 ? 16.336 6.909 -26.903 1.00 66.75 195 GLY A CA 1
ATOM 1502 C C . GLY A 1 195 ? 17.338 7.899 -27.506 1.00 66.75 195 GLY A C 1
ATOM 1503 O O . GLY A 1 195 ? 17.126 8.337 -28.631 1.00 66.75 195 GLY A O 1
ATOM 1504 N N . HIS A 1 196 ? 18.388 8.279 -26.763 1.00 65.69 196 HIS A N 1
ATOM 1505 C CA . HIS A 1 196 ? 19.426 9.253 -27.144 1.00 65.69 196 HIS A CA 1
ATOM 1506 C C . HIS A 1 196 ? 20.680 9.119 -26.245 1.00 65.69 196 HIS A C 1
ATOM 1508 O O . HIS A 1 196 ? 20.596 9.342 -25.037 1.00 65.69 196 HIS A O 1
ATOM 1514 N N . ASN A 1 197 ? 21.855 8.847 -26.829 1.00 60.53 197 ASN A N 1
ATOM 1515 C CA . ASN A 1 197 ? 23.098 8.572 -26.080 1.00 60.53 197 ASN A CA 1
ATOM 1516 C C . ASN A 1 197 ? 23.575 9.727 -25.173 1.00 60.53 197 ASN A C 1
ATOM 1518 O O . ASN A 1 197 ? 23.964 9.479 -24.036 1.00 60.53 197 ASN A O 1
ATOM 1522 N N . ASP A 1 198 ? 23.494 10.981 -25.628 1.00 63.84 198 ASP A N 1
ATOM 1523 C CA . ASP A 1 198 ? 24.070 12.122 -24.893 1.00 63.84 198 ASP A CA 1
ATOM 1524 C C . ASP A 1 198 ? 23.346 12.417 -23.563 1.00 63.84 198 ASP A C 1
ATOM 1526 O O . ASP A 1 198 ? 23.962 12.856 -22.593 1.00 63.84 198 ASP A O 1
ATOM 1530 N N . ALA A 1 199 ? 22.038 12.144 -23.485 1.00 63.41 199 ALA A N 1
ATOM 1531 C CA . ALA A 1 199 ? 21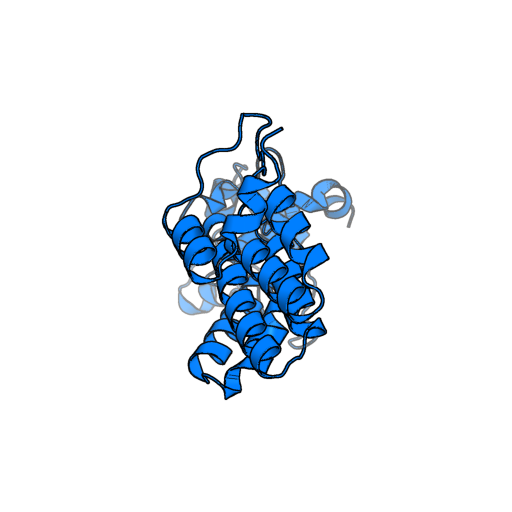.259 12.335 -22.260 1.00 63.41 199 ALA A CA 1
ATOM 1532 C C . ALA A 1 199 ? 21.592 11.281 -21.189 1.00 63.41 199 ALA A C 1
ATOM 1534 O O . ALA A 1 199 ? 21.539 11.569 -19.994 1.00 63.41 199 ALA A O 1
ATOM 1535 N N . ALA A 1 200 ? 21.955 10.066 -21.607 1.00 61.97 200 ALA A N 1
ATOM 1536 C CA . ALA A 1 200 ? 22.278 8.977 -20.694 1.00 61.97 200 ALA A CA 1
ATOM 1537 C C . ALA A 1 200 ? 23.612 9.194 -19.966 1.00 61.97 200 ALA A C 1
ATOM 1539 O O . ALA A 1 200 ? 23.702 8.928 -18.768 1.00 61.97 200 ALA A O 1
ATOM 1540 N N . ASP A 1 201 ? 24.622 9.722 -20.664 1.00 63.50 201 ASP A N 1
ATOM 1541 C CA . ASP A 1 201 ? 25.939 10.008 -20.081 1.00 63.50 201 ASP A CA 1
ATOM 1542 C C . ASP A 1 201 ? 25.868 11.098 -18.998 1.00 63.50 201 ASP A C 1
ATOM 1544 O O . ASP A 1 201 ? 26.546 11.008 -17.966 1.00 63.50 201 ASP A O 1
ATOM 1548 N N . GLN A 1 202 ? 25.006 12.103 -19.192 1.00 67.88 202 GLN A N 1
ATOM 1549 C CA . GLN A 1 202 ? 24.773 13.143 -18.191 1.00 67.88 202 GLN A CA 1
ATOM 1550 C C . GLN A 1 202 ? 24.036 12.591 -16.959 1.00 67.88 202 GLN A C 1
ATOM 1552 O O . GLN A 1 202 ? 24.495 12.800 -15.838 1.00 67.88 202 GLN A O 1
ATOM 1557 N N . MET A 1 203 ? 22.967 11.805 -17.150 1.00 67.88 203 MET A N 1
ATOM 1558 C CA . MET A 1 203 ? 22.238 11.168 -16.038 1.00 67.88 203 MET A CA 1
ATOM 1559 C C . MET A 1 203 ? 23.122 10.204 -15.232 1.00 67.88 203 MET A C 1
ATOM 1561 O O . MET A 1 203 ? 23.062 10.182 -14.006 1.00 67.88 203 MET A O 1
ATOM 1565 N N . LEU A 1 204 ? 23.992 9.433 -15.893 1.00 68.25 204 LEU A N 1
ATOM 1566 C CA . LEU A 1 204 ? 24.971 8.573 -15.218 1.00 68.25 204 LEU A CA 1
ATOM 1567 C C . LEU A 1 204 ? 25.911 9.363 -14.308 1.00 68.25 204 LEU A C 1
ATOM 1569 O O . LEU A 1 204 ? 26.210 8.940 -13.191 1.00 68.25 204 LEU A O 1
ATOM 1573 N N . THR A 1 205 ? 26.394 10.500 -14.799 1.00 68.94 205 THR A N 1
ATOM 1574 C CA . THR A 1 205 ? 27.341 11.342 -14.069 1.00 68.94 205 THR A CA 1
ATOM 1575 C C . THR A 1 205 ? 26.681 11.992 -12.861 1.00 68.94 205 THR A C 1
ATOM 1577 O O . THR A 1 205 ? 27.213 11.879 -11.756 1.00 68.94 205 THR A O 1
ATOM 1580 N N . ASP A 1 206 ? 25.517 12.607 -13.052 1.00 73.06 206 ASP A N 1
ATOM 1581 C CA . ASP A 1 206 ? 24.872 13.432 -12.030 1.00 73.06 206 ASP A CA 1
ATOM 1582 C C . ASP A 1 206 ? 24.104 12.587 -10.999 1.00 73.06 206 ASP A C 1
ATOM 1584 O O . ASP A 1 206 ? 24.236 12.810 -9.794 1.00 73.06 206 ASP A O 1
ATOM 1588 N N . ASP A 1 207 ? 23.363 11.569 -11.448 1.00 68.69 207 ASP A N 1
ATOM 1589 C CA . ASP A 1 207 ? 22.411 10.846 -10.596 1.00 68.69 207 ASP A CA 1
ATOM 1590 C C . ASP A 1 207 ? 22.964 9.531 -10.024 1.00 68.69 207 ASP A C 1
ATOM 1592 O O . ASP A 1 207 ? 22.396 8.992 -9.069 1.00 68.69 207 ASP A O 1
ATOM 1596 N N . VAL A 1 208 ? 24.057 8.996 -10.585 1.00 69.88 208 VAL A N 1
ATOM 1597 C CA . VAL A 1 208 ? 24.656 7.717 -10.153 1.00 69.88 208 VAL A CA 1
ATOM 1598 C C . VAL A 1 208 ? 26.080 7.904 -9.630 1.00 69.88 208 VAL A C 1
ATOM 1600 O O . VAL A 1 208 ? 26.350 7.540 -8.491 1.00 69.88 208 VAL A O 1
ATOM 1603 N N . PHE A 1 209 ? 27.000 8.468 -10.419 1.00 67.19 209 PHE A N 1
ATOM 1604 C CA . PHE A 1 209 ? 28.415 8.552 -10.026 1.00 67.19 209 PHE A CA 1
ATOM 1605 C C . PHE A 1 209 ? 28.719 9.658 -9.013 1.00 67.19 209 PHE A C 1
ATOM 1607 O O . PHE A 1 209 ? 29.499 9.428 -8.092 1.00 67.19 209 PHE A O 1
ATOM 1614 N N . ASN A 1 210 ? 28.137 10.846 -9.184 1.00 67.19 210 ASN A N 1
ATOM 1615 C CA . ASN A 1 210 ? 28.396 12.005 -8.325 1.00 67.19 210 ASN A CA 1
ATOM 1616 C C . ASN A 1 210 ? 27.258 12.275 -7.332 1.00 67.19 210 ASN A C 1
ATOM 1618 O O . ASN A 1 210 ? 27.210 13.353 -6.730 1.00 67.19 210 ASN A O 1
ATOM 1622 N N . ARG A 1 211 ? 26.342 11.316 -7.145 1.00 63.94 211 ARG A N 1
ATOM 1623 C CA . ARG A 1 211 ? 25.225 11.481 -6.218 1.00 63.94 211 ARG A CA 1
ATOM 1624 C C . ARG A 1 211 ? 25.747 11.630 -4.791 1.00 63.94 211 ARG A C 1
ATOM 1626 O O . ARG A 1 211 ? 26.532 10.816 -4.313 1.00 63.94 211 ARG A O 1
ATOM 1633 N N . THR A 1 212 ? 25.283 12.673 -4.111 1.00 60.56 212 THR A N 1
ATOM 1634 C CA . THR A 1 212 ? 25.583 12.929 -2.700 1.00 60.56 212 THR A CA 1
ATOM 1635 C C . THR A 1 212 ? 24.266 13.017 -1.938 1.00 60.56 212 THR A C 1
ATOM 1637 O O . THR A 1 212 ? 23.504 13.967 -2.101 1.00 60.56 212 THR A O 1
ATOM 1640 N N . ASP A 1 213 ? 23.970 11.992 -1.137 1.00 61.44 213 ASP A N 1
ATOM 1641 C CA . ASP A 1 213 ? 22.708 11.888 -0.386 1.00 61.44 213 ASP A CA 1
ATOM 1642 C C . ASP A 1 213 ? 22.758 12.670 0.954 1.00 61.44 213 ASP A C 1
ATOM 1644 O O . ASP A 1 213 ? 21.736 12.851 1.614 1.00 61.44 213 ASP A O 1
ATOM 1648 N N . ASP A 1 214 ? 23.937 13.173 1.347 1.00 54.00 214 ASP A N 1
ATOM 1649 C CA . ASP A 1 214 ? 24.236 13.765 2.663 1.00 54.00 214 ASP A CA 1
ATOM 1650 C C . ASP A 1 214 ? 25.226 14.959 2.632 1.00 54.00 214 ASP A C 1
ATOM 1652 O O . ASP A 1 214 ? 25.753 15.364 3.670 1.00 54.00 214 ASP A O 1
ATOM 1656 N N . HIS A 1 215 ? 25.474 15.556 1.457 1.00 53.03 215 HIS A N 1
ATOM 1657 C CA . HIS A 1 215 ? 26.508 16.586 1.225 1.00 53.03 215 HIS A CA 1
ATOM 1658 C C . HIS A 1 215 ? 27.955 16.152 1.555 1.00 53.03 215 HIS A C 1
ATOM 1660 O O . HIS A 1 215 ? 28.849 17.003 1.617 1.00 53.03 215 HIS A O 1
ATOM 1666 N N . LEU A 1 216 ? 28.214 14.856 1.755 1.00 52.09 216 LEU A N 1
ATOM 1667 C CA . LEU A 1 216 ? 29.565 14.306 1.857 1.00 52.09 216 LEU A CA 1
ATOM 1668 C C . LEU A 1 216 ? 30.120 13.979 0.459 1.00 52.09 216 LEU A C 1
ATOM 1670 O O . LEU A 1 216 ? 29.365 13.968 -0.512 1.00 52.09 216 LEU A O 1
ATOM 1674 N N . PRO A 1 217 ? 31.442 13.760 0.308 1.00 51.84 217 PRO A N 1
ATOM 1675 C CA . PRO A 1 217 ? 32.015 13.315 -0.961 1.00 51.84 217 PRO A CA 1
ATOM 1676 C C . PRO A 1 217 ? 31.320 12.040 -1.473 1.00 51.84 217 PRO A C 1
ATOM 1678 O O . PRO A 1 217 ? 30.957 11.205 -0.640 1.00 51.84 217 PRO A O 1
ATOM 1681 N N . PRO A 1 218 ? 31.170 11.856 -2.803 1.00 56.00 218 PRO A N 1
ATOM 1682 C CA . PRO A 1 218 ? 30.533 10.670 -3.366 1.00 56.00 218 PRO A CA 1
ATOM 1683 C C . PRO A 1 218 ? 31.155 9.391 -2.802 1.00 56.00 218 PRO A C 1
ATOM 1685 O O . PRO A 1 218 ? 32.378 9.226 -2.809 1.00 56.00 218 PRO A O 1
ATOM 1688 N N . ILE A 1 219 ? 30.310 8.502 -2.289 1.00 60.53 219 ILE A N 1
ATOM 1689 C CA . ILE A 1 219 ? 30.733 7.191 -1.796 1.00 60.53 219 ILE A CA 1
ATOM 1690 C C . ILE A 1 219 ? 31.069 6.321 -3.013 1.00 60.53 219 ILE A C 1
ATOM 1692 O O . ILE A 1 219 ? 30.436 6.437 -4.064 1.00 60.53 219 ILE A O 1
ATOM 1696 N N . ASP A 1 220 ? 32.073 5.451 -2.890 1.00 65.69 220 ASP A N 1
ATOM 1697 C CA . ASP A 1 220 ? 32.361 4.467 -3.932 1.00 65.69 220 ASP A CA 1
ATOM 1698 C C . ASP A 1 220 ? 31.106 3.646 -4.258 1.00 65.69 220 ASP A C 1
ATOM 1700 O O . ASP A 1 220 ? 30.385 3.198 -3.363 1.00 65.69 220 ASP A O 1
ATOM 1704 N N . LEU A 1 221 ? 30.854 3.441 -5.555 1.00 62.72 221 LEU A N 1
ATOM 1705 C CA . LEU A 1 221 ? 29.691 2.686 -6.008 1.00 62.72 221 LEU A CA 1
ATOM 1706 C C . LEU A 1 221 ? 29.648 1.292 -5.362 1.00 62.72 221 LEU A C 1
ATOM 1708 O O . LEU A 1 221 ? 30.676 0.604 -5.344 1.00 62.72 221 LEU A O 1
ATOM 1712 N N . PRO A 1 222 ? 28.462 0.818 -4.936 1.00 71.50 222 PRO A N 1
ATOM 1713 C CA . PRO A 1 222 ? 28.284 -0.569 -4.529 1.00 71.50 222 PRO A CA 1
ATOM 1714 C C . PRO A 1 222 ? 28.781 -1.540 -5.612 1.00 71.50 222 PRO A C 1
ATOM 1716 O O . PRO A 1 222 ? 28.580 -1.303 -6.805 1.00 71.50 222 PRO A O 1
ATOM 1719 N N . GLU A 1 223 ? 29.389 -2.661 -5.207 1.00 70.62 223 GLU A N 1
ATOM 1720 C CA . GLU A 1 223 ? 30.030 -3.645 -6.104 1.00 70.62 223 GLU A CA 1
ATOM 1721 C C . GLU A 1 223 ? 29.126 -4.051 -7.280 1.00 70.62 223 GLU A C 1
ATOM 1723 O O . GLU A 1 223 ? 29.526 -3.987 -8.444 1.00 70.62 223 GLU A O 1
ATOM 1728 N N . ARG A 1 224 ? 27.860 -4.369 -6.985 1.00 68.69 224 ARG A N 1
ATOM 1729 C CA . ARG A 1 224 ? 26.861 -4.748 -7.992 1.00 68.69 224 ARG A CA 1
ATOM 1730 C C . ARG A 1 224 ? 26.562 -3.619 -8.984 1.00 68.69 224 ARG A C 1
ATOM 1732 O O . ARG A 1 224 ? 26.444 -3.883 -10.179 1.00 68.69 224 ARG A O 1
ATOM 1739 N N . THR A 1 225 ? 26.458 -2.377 -8.513 1.00 69.69 225 THR A N 1
ATOM 1740 C CA . THR A 1 225 ? 26.253 -1.193 -9.362 1.00 69.69 225 THR A CA 1
ATOM 1741 C C . THR A 1 225 ? 27.462 -0.987 -10.278 1.00 69.69 225 THR A C 1
ATOM 1743 O O . THR A 1 225 ? 27.299 -0.800 -11.484 1.00 69.69 225 THR A O 1
ATOM 1746 N N . GLY A 1 226 ? 28.679 -1.136 -9.742 1.00 71.12 226 GLY A N 1
ATOM 1747 C CA . GLY A 1 226 ? 29.922 -1.091 -10.517 1.00 71.12 226 GLY A CA 1
ATOM 1748 C C . GLY A 1 226 ? 30.003 -2.165 -11.609 1.00 71.12 226 GLY A C 1
ATOM 1749 O O . GLY A 1 226 ? 30.399 -1.869 -12.739 1.00 71.12 226 GLY A O 1
ATOM 1750 N N . GLU A 1 227 ? 29.575 -3.398 -11.322 1.00 73.25 227 GLU A N 1
ATOM 1751 C CA . GLU A 1 227 ? 29.515 -4.464 -12.327 1.00 73.25 227 GLU A CA 1
ATOM 1752 C C . GLU A 1 227 ? 28.538 -4.163 -13.467 1.00 73.25 227 GLU A C 1
ATOM 1754 O O . GLU A 1 227 ? 28.859 -4.417 -14.631 1.00 73.25 227 GLU A O 1
ATOM 1759 N N . VAL A 1 228 ? 27.339 -3.662 -13.149 1.00 72.12 228 VAL A N 1
ATOM 1760 C CA . VAL A 1 228 ? 26.315 -3.337 -14.155 1.00 72.12 228 VAL A CA 1
ATOM 1761 C C . VAL A 1 228 ? 26.817 -2.222 -15.068 1.00 72.12 228 VAL A C 1
ATOM 1763 O O . VAL A 1 228 ? 26.794 -2.384 -16.288 1.00 72.12 228 VAL A O 1
ATOM 1766 N N . VAL A 1 229 ? 27.366 -1.152 -14.486 1.00 73.12 229 VAL A N 1
ATOM 1767 C CA . VAL A 1 229 ? 28.009 -0.053 -15.222 1.00 73.12 229 VAL A CA 1
ATOM 1768 C C . VAL A 1 229 ? 29.117 -0.579 -16.143 1.00 73.12 229 VAL A C 1
ATOM 1770 O O . VAL A 1 229 ? 29.192 -0.200 -17.313 1.00 73.12 229 VAL A O 1
ATOM 1773 N N . GLY A 1 230 ? 29.961 -1.490 -15.648 1.00 70.44 230 GLY A N 1
ATOM 1774 C CA . GLY A 1 230 ? 31.036 -2.092 -16.434 1.00 70.44 230 GLY A CA 1
ATOM 1775 C C . GLY A 1 230 ? 30.541 -2.941 -17.605 1.00 70.44 230 GLY A C 1
ATOM 1776 O O . GLY A 1 230 ? 31.048 -2.797 -18.717 1.00 70.44 230 GLY A O 1
ATOM 1777 N N . LYS A 1 231 ? 29.531 -3.790 -17.377 1.00 72.94 231 LYS A N 1
ATOM 1778 C CA . LYS A 1 231 ? 28.944 -4.672 -18.403 1.00 72.94 231 LYS A CA 1
ATOM 1779 C C . LYS A 1 231 ? 28.239 -3.891 -19.515 1.00 72.94 231 LYS A C 1
ATOM 1781 O O . LYS A 1 231 ? 28.283 -4.328 -20.660 1.00 72.94 231 LYS A O 1
ATOM 1786 N N . GLN A 1 232 ? 27.624 -2.753 -19.191 1.00 71.69 232 GLN A N 1
ATOM 1787 C CA . GLN A 1 232 ? 26.924 -1.896 -20.158 1.00 71.69 232 GLN A CA 1
ATOM 1788 C C . GLN A 1 232 ? 27.844 -0.883 -20.864 1.00 71.69 232 GLN A C 1
ATOM 1790 O O . GLN A 1 232 ? 27.397 -0.145 -21.736 1.00 71.69 232 GLN A O 1
ATOM 1795 N N . GLY A 1 233 ? 29.137 -0.832 -20.515 1.00 66.94 233 GLY A N 1
ATOM 1796 C CA . GLY A 1 233 ? 30.093 0.096 -21.129 1.00 66.94 233 GLY A CA 1
ATOM 1797 C C . GLY A 1 233 ? 29.977 1.547 -20.646 1.00 66.94 233 GLY A C 1
ATOM 1798 O O . GLY A 1 233 ? 30.646 2.420 -21.189 1.00 66.94 233 GLY A O 1
ATOM 1799 N N . TRP A 1 234 ? 29.214 1.807 -19.583 1.00 69.38 234 TRP A N 1
ATOM 1800 C CA . TRP A 1 234 ? 28.921 3.141 -19.032 1.00 69.38 234 TRP A CA 1
ATOM 1801 C C . TRP A 1 234 ? 30.099 3.802 -18.286 1.00 69.38 234 TRP A C 1
ATOM 1803 O O . TRP A 1 234 ? 29.987 4.900 -17.747 1.00 69.38 234 TRP A O 1
ATOM 1813 N N . ASN A 1 235 ? 31.270 3.159 -18.267 1.00 60.94 235 ASN A N 1
ATOM 1814 C CA . ASN A 1 235 ? 32.490 3.663 -17.627 1.00 60.94 235 ASN A CA 1
ATOM 1815 C C . ASN A 1 235 ? 33.132 4.869 -18.344 1.00 60.94 235 ASN A C 1
ATOM 1817 O O . ASN A 1 235 ? 34.003 5.524 -17.766 1.00 60.94 235 ASN A O 1
ATOM 1821 N N . SER A 1 236 ? 32.765 5.151 -19.598 1.00 55.84 236 SER A N 1
ATOM 1822 C CA . SER A 1 236 ? 33.297 6.287 -20.367 1.00 55.84 236 SER A CA 1
ATOM 1823 C C . SER A 1 236 ? 32.895 7.638 -19.772 1.00 55.84 236 SER A C 1
ATOM 1825 O O . SER A 1 236 ? 33.750 8.519 -19.691 1.00 55.84 236 SER A O 1
ATOM 1827 N N . ALA A 1 237 ? 31.663 7.767 -19.269 1.00 52.06 237 ALA A N 1
ATOM 1828 C CA . ALA A 1 237 ? 31.137 8.993 -18.660 1.00 52.06 237 ALA A CA 1
ATOM 1829 C C . ALA A 1 237 ? 31.901 9.410 -17.383 1.00 52.06 237 ALA A C 1
ATOM 1831 O O . ALA A 1 237 ? 32.099 10.594 -17.114 1.00 52.06 237 ALA A O 1
ATOM 1832 N N . ARG A 1 238 ? 32.454 8.443 -16.634 1.00 47.75 238 ARG A N 1
ATOM 1833 C CA . ARG A 1 238 ? 33.263 8.707 -15.428 1.00 47.75 238 ARG A CA 1
ATOM 1834 C C . ARG A 1 238 ? 34.614 9.372 -15.739 1.00 47.75 238 ARG A C 1
ATOM 1836 O O . ARG A 1 238 ? 35.196 10.010 -14.868 1.00 47.75 238 ARG A O 1
ATOM 1843 N N . ARG A 1 239 ? 35.138 9.238 -16.968 1.00 45.97 239 ARG A N 1
ATOM 1844 C CA . ARG A 1 239 ? 36.439 9.820 -17.365 1.00 45.97 239 ARG A CA 1
ATOM 1845 C C . ARG A 1 239 ? 36.352 11.290 -17.771 1.00 45.97 239 ARG A C 1
ATOM 1847 O O . ARG A 1 239 ? 37.370 11.971 -17.747 1.00 45.97 239 ARG A O 1
ATOM 1854 N N . THR A 1 240 ? 35.167 11.778 -18.119 1.00 43.75 240 THR A N 1
ATOM 1855 C CA . THR A 1 240 ? 34.947 13.154 -18.590 1.00 43.75 240 THR A CA 1
ATOM 1856 C C . THR A 1 240 ? 34.716 14.174 -17.469 1.00 43.75 240 THR A C 1
ATOM 1858 O O . THR A 1 240 ? 34.817 15.366 -17.731 1.00 43.75 240 THR A O 1
ATOM 1861 N N . GLY A 1 241 ? 34.477 13.733 -16.226 1.00 36.47 241 GLY A N 1
ATOM 1862 C CA . GLY A 1 241 ? 34.268 14.606 -15.057 1.00 36.47 241 GLY A CA 1
ATOM 1863 C C . GLY A 1 241 ? 35.512 14.899 -14.205 1.00 36.47 241 GLY A C 1
ATOM 1864 O O . GLY A 1 241 ? 35.397 15.550 -13.173 1.00 36.47 241 GLY A O 1
ATOM 1865 N N . SER A 1 242 ? 36.696 14.413 -14.596 1.00 33.56 242 SER A N 1
ATOM 1866 C CA . SER A 1 242 ? 37.959 14.680 -13.890 1.00 33.56 242 SER A CA 1
ATOM 1867 C C . SER A 1 242 ? 38.719 15.837 -14.548 1.00 33.56 242 SER A C 1
ATOM 1869 O O . SER A 1 242 ? 39.767 15.617 -15.159 1.00 33.56 242 SER A O 1
ATOM 1871 N N . HIS A 1 243 ? 38.205 17.060 -14.412 1.00 33.38 243 HIS A N 1
ATOM 1872 C CA . HIS A 1 243 ? 38.965 18.293 -14.640 1.00 33.38 243 HIS A CA 1
ATOM 1873 C C . HIS A 1 243 ? 38.641 19.347 -13.587 1.00 33.38 243 HIS A C 1
ATOM 1875 O O . HIS A 1 243 ? 37.441 19.560 -13.319 1.00 33.38 243 HIS A O 1
#